Protein AF-A0A7V3QHZ1-F1 (afdb_monomer_lite)

Sequence (214 aa):
MFGRSENNFRIVKVQSWHFFVLLIVEYYVVGFFIHLTQIRVFIYYEYMETEAELIYKIICGDEDAFMEIYNKYSKMLISFVYRHTNSIDETSDIVQEVFVRLLENIRSYNPKGSFKSYIFTIALNVVRDRKRKESYERKMMPKVYESSTKDDGVNSIYEVIDSLDDYDKNILLLRLDGYKIEEIAEILGVSNRTVNRCLKKVINKLKSKGGFYE

Foldseek 3Di:
DPPPVVVVVVVVVVVVVVVVVVVVVVVVVVVVVVVVVVVVVVVVVVPDDDLVRLLVVLLVVNPVSLVVVCVVCVVLQLLLLCVLVVDNVVSVVLSVVLSVVCSVCSNVDDPPDDVNLVSVLSSVVSSVVVVVVVVVVCVVDDDPPPDPPDDPDDDQQVVLLVPDDPLLNQLVSCVVSVDDLVSSCSSSVHDSVVSVVSVVVSVVSCCVRPVPPD

pLDDT: mean 77.83, std 15.03, range [32.72, 96.94]

Structure (mmCIF, N/CA/C/O backbone):
data_AF-A0A7V3QHZ1-F1
#
_entry.id   AF-A0A7V3QHZ1-F1
#
loop_
_atom_site.group_PDB
_atom_site.id
_atom_site.type_symbol
_atom_site.label_atom_id
_atom_site.label_alt_id
_atom_site.label_comp_id
_atom_site.label_asym_id
_atom_site.label_entity_id
_atom_site.label_seq_id
_atom_site.pdbx_PDB_ins_code
_atom_site.Cartn_x
_atom_site.Cartn_y
_atom_site.Cartn_z
_atom_site.occupancy
_atom_site.B_iso_or_equiv
_atom_site.auth_seq_id
_atom_site.auth_comp_id
_atom_site.auth_asym_id
_atom_site.auth_atom_id
_atom_site.pdbx_PDB_model_num
ATOM 1 N N . MET A 1 1 ? 14.580 79.349 41.504 1.00 48.41 1 MET A N 1
ATOM 2 C CA . MET A 1 1 ? 15.217 78.261 40.722 1.00 48.41 1 MET A CA 1
ATOM 3 C C . MET A 1 1 ? 14.838 76.841 41.208 1.00 48.41 1 MET A C 1
ATOM 5 O O . MET A 1 1 ? 15.618 75.927 41.002 1.00 48.41 1 MET A O 1
ATOM 9 N N . PHE A 1 2 ? 13.639 76.590 41.767 1.00 48.53 2 PHE A N 1
ATOM 10 C CA . PHE A 1 2 ? 13.302 75.269 42.358 1.00 48.53 2 PHE A CA 1
ATOM 11 C C . PHE A 1 2 ? 12.196 74.455 41.644 1.00 48.53 2 PHE A C 1
ATOM 13 O O . PHE A 1 2 ? 11.998 73.296 41.975 1.00 48.53 2 PHE A O 1
ATOM 20 N N . GLY A 1 3 ? 11.521 74.985 40.615 1.00 53.62 3 GLY A N 1
ATOM 21 C CA . GLY A 1 3 ? 10.375 74.302 39.976 1.00 53.62 3 GLY A CA 1
ATOM 22 C C . GLY A 1 3 ? 10.695 73.252 38.896 1.00 53.62 3 GLY A C 1
ATOM 23 O O . GLY A 1 3 ? 9.778 72.647 38.348 1.00 53.62 3 GLY A O 1
ATOM 24 N N . ARG A 1 4 ? 11.971 73.040 38.533 1.00 52.12 4 ARG A N 1
ATOM 25 C CA . ARG A 1 4 ? 12.353 72.144 37.417 1.00 52.12 4 ARG A CA 1
ATOM 26 C C . ARG A 1 4 ? 12.698 70.714 37.864 1.00 52.12 4 ARG A C 1
ATOM 28 O O . ARG A 1 4 ? 12.554 69.795 37.066 1.00 52.12 4 ARG A O 1
ATOM 35 N N . SER A 1 5 ? 13.111 70.506 39.121 1.00 56.91 5 SER A N 1
ATOM 36 C CA . SER A 1 5 ? 13.484 69.171 39.625 1.00 56.91 5 SER A CA 1
ATOM 37 C C . SER A 1 5 ? 12.271 68.318 40.013 1.00 56.91 5 SER A C 1
ATOM 39 O O . SER A 1 5 ? 12.248 67.133 39.693 1.00 56.91 5 SER A O 1
ATOM 41 N N . GLU A 1 6 ? 11.229 68.904 40.613 1.00 57.09 6 GLU A N 1
ATOM 42 C CA . GLU A 1 6 ? 10.013 68.165 40.994 1.00 57.09 6 GLU A CA 1
ATOM 43 C C . GLU A 1 6 ? 9.231 67.645 39.781 1.00 57.09 6 G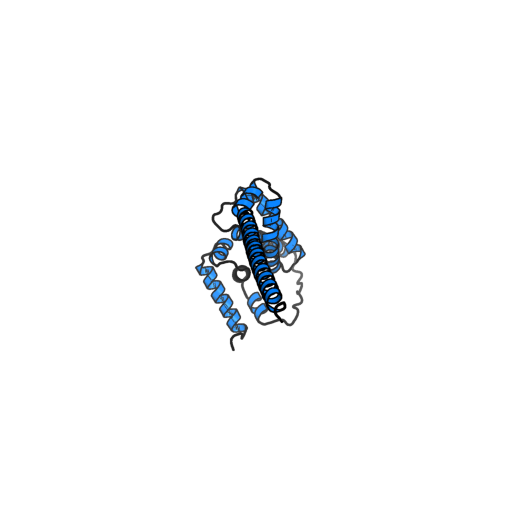LU A C 1
ATOM 45 O O . GLU A 1 6 ? 8.748 66.511 39.792 1.00 57.09 6 GLU A O 1
ATOM 50 N N . ASN A 1 7 ? 9.168 68.429 38.698 1.00 58.53 7 ASN A N 1
ATOM 51 C CA . ASN A 1 7 ? 8.540 67.993 37.450 1.00 58.53 7 ASN A CA 1
ATOM 52 C C . ASN A 1 7 ? 9.321 66.851 36.786 1.00 58.53 7 ASN A C 1
ATOM 54 O O . ASN A 1 7 ? 8.705 65.879 36.357 1.00 58.53 7 ASN A O 1
ATOM 58 N N . ASN A 1 8 ? 10.658 66.895 36.781 1.00 59.97 8 ASN A N 1
ATOM 59 C CA . ASN A 1 8 ? 11.469 65.785 36.269 1.00 59.97 8 ASN A CA 1
ATOM 60 C C . ASN A 1 8 ? 11.278 64.499 37.093 1.00 59.97 8 ASN A C 1
ATOM 62 O O . ASN A 1 8 ? 11.136 63.426 36.514 1.00 59.97 8 ASN A O 1
ATOM 66 N N . PHE A 1 9 ? 11.185 64.587 38.425 1.00 59.69 9 PHE A N 1
ATOM 67 C CA . PHE A 1 9 ? 10.911 63.419 39.276 1.00 59.69 9 PHE A CA 1
ATOM 68 C C . PHE A 1 9 ? 9.521 62.812 39.037 1.00 59.69 9 PHE A C 1
ATOM 70 O O . PHE A 1 9 ? 9.372 61.587 39.043 1.00 59.69 9 PHE A O 1
ATOM 77 N N . ARG A 1 10 ? 8.498 63.645 38.803 1.00 61.41 10 ARG A N 1
ATOM 78 C CA . ARG A 1 10 ? 7.148 63.176 38.452 1.00 61.41 10 ARG A CA 1
ATOM 79 C C . ARG A 1 10 ? 7.111 62.526 37.068 1.00 61.41 10 ARG A C 1
ATOM 81 O O . ARG A 1 10 ? 6.513 61.464 36.935 1.00 61.41 10 ARG A O 1
ATOM 88 N N . ILE A 1 11 ? 7.795 63.096 36.075 1.00 62.62 11 ILE A N 1
ATOM 89 C CA . ILE A 1 11 ? 7.870 62.541 34.713 1.00 62.62 11 ILE A CA 1
ATOM 90 C C . ILE A 1 11 ? 8.588 61.184 34.711 1.00 62.62 11 ILE A C 1
ATOM 92 O O . ILE A 1 11 ? 8.079 60.238 34.116 1.00 62.62 11 ILE A O 1
ATOM 96 N N . VAL A 1 12 ? 9.702 61.044 35.441 1.00 66.44 12 VAL A N 1
ATOM 97 C CA . VAL A 1 12 ? 10.438 59.770 35.546 1.00 66.44 12 VAL A CA 1
ATOM 98 C C . VAL A 1 12 ? 9.611 58.696 36.261 1.00 66.44 12 VAL A C 1
ATOM 100 O O . VAL A 1 12 ? 9.584 57.551 35.813 1.00 66.44 12 VAL A O 1
ATOM 103 N N . LYS A 1 13 ? 8.872 59.041 37.329 1.00 66.25 13 LYS A N 1
ATOM 104 C CA . LYS A 1 13 ? 7.952 58.090 37.979 1.00 66.25 13 LYS A CA 1
ATOM 105 C C . LYS A 1 13 ? 6.810 57.672 37.054 1.00 66.25 13 LYS A C 1
ATOM 107 O O . LYS A 1 13 ? 6.520 56.486 36.983 1.00 66.25 13 LYS A O 1
ATOM 112 N N . VAL A 1 14 ? 6.193 58.600 36.322 1.00 69.56 14 VAL A N 1
ATOM 113 C CA . VAL A 1 14 ? 5.109 58.276 35.378 1.00 69.56 14 VAL A CA 1
ATOM 114 C C . VAL A 1 14 ? 5.619 57.419 34.215 1.00 69.56 14 VAL A C 1
ATOM 116 O O . VAL A 1 14 ? 4.977 56.429 33.880 1.00 69.56 14 VAL A O 1
ATOM 119 N N . GLN A 1 15 ? 6.793 57.721 33.650 1.00 71.38 15 GLN A N 1
ATOM 120 C CA . GLN A 1 15 ? 7.417 56.883 32.619 1.00 71.38 15 GLN A CA 1
ATOM 121 C C . GLN A 1 15 ? 7.786 55.491 33.145 1.00 71.38 15 GLN A C 1
ATOM 123 O O . GLN A 1 15 ? 7.559 54.505 32.451 1.00 71.38 15 GLN A O 1
ATOM 128 N N . SER A 1 16 ? 8.293 55.390 34.376 1.00 74.38 16 SER A N 1
ATOM 129 C CA . SER A 1 16 ? 8.607 54.105 35.010 1.00 74.38 16 SER A CA 1
ATOM 130 C C . SER A 1 16 ? 7.350 53.268 35.269 1.00 74.38 16 SER A C 1
ATOM 132 O O . SER A 1 16 ? 7.342 52.075 34.978 1.00 74.38 16 SER A O 1
ATOM 134 N N . TRP A 1 17 ? 6.265 53.892 35.736 1.00 75.25 17 TRP A N 1
ATOM 135 C CA . TRP A 1 17 ? 4.970 53.230 35.911 1.00 75.25 17 TRP A CA 1
ATOM 136 C C . TRP A 1 17 ? 4.359 52.800 34.579 1.00 75.25 17 TRP A C 1
ATOM 138 O O . TRP A 1 17 ? 3.816 51.706 34.488 1.00 75.25 17 TRP A O 1
ATOM 148 N N . HIS A 1 18 ? 4.491 53.615 33.532 1.00 80.25 18 HIS A N 1
ATOM 149 C CA . HIS A 1 18 ? 4.058 53.245 32.189 1.00 80.25 18 HIS A CA 1
ATOM 150 C C . HIS A 1 18 ? 4.829 52.025 31.672 1.00 80.25 18 HIS A C 1
ATOM 152 O O . HIS A 1 18 ? 4.215 51.078 31.194 1.00 80.25 18 HIS A O 1
ATOM 158 N N . PHE A 1 19 ? 6.152 51.994 31.856 1.00 78.12 19 PHE A N 1
ATOM 159 C CA . PHE A 1 19 ? 6.984 50.841 31.501 1.00 78.12 19 PHE A CA 1
ATOM 160 C C . PHE A 1 19 ? 6.592 49.579 32.279 1.00 78.12 19 PHE A C 1
ATOM 162 O O . PHE A 1 19 ? 6.519 48.494 31.712 1.00 78.12 19 PHE A O 1
ATOM 169 N N . PHE A 1 20 ? 6.288 49.719 33.570 1.00 80.81 20 PHE A N 1
ATOM 170 C CA . PHE A 1 20 ? 5.855 48.607 34.413 1.00 80.81 20 PHE A CA 1
ATOM 171 C C . PHE A 1 20 ? 4.480 48.062 33.999 1.00 80.81 20 PHE A C 1
ATOM 173 O O . PHE A 1 20 ? 4.292 46.851 33.922 1.00 80.81 20 PHE A O 1
ATOM 180 N N . VAL A 1 21 ? 3.531 48.942 33.666 1.00 80.81 21 VAL A N 1
ATOM 181 C CA . VAL A 1 21 ? 2.213 48.547 33.145 1.00 80.81 21 VAL A CA 1
ATOM 182 C C . VAL A 1 21 ? 2.345 47.874 31.778 1.00 80.81 21 VAL A C 1
ATOM 184 O O . VAL A 1 21 ? 1.700 46.854 31.554 1.00 80.81 21 VAL A O 1
ATOM 187 N N . LEU A 1 22 ? 3.207 48.382 30.893 1.00 79.88 22 LEU A N 1
ATOM 188 C CA . LEU A 1 22 ? 3.477 47.754 29.597 1.00 79.88 22 LEU A CA 1
ATOM 189 C C . LEU A 1 22 ? 4.067 46.348 29.754 1.00 79.88 22 LEU A C 1
ATOM 191 O O . LEU A 1 22 ? 3.572 45.426 29.117 1.00 79.88 22 LEU A O 1
ATOM 195 N N . LEU A 1 23 ? 5.034 46.154 30.657 1.00 80.81 23 LEU A N 1
ATOM 196 C CA . LEU A 1 23 ? 5.608 44.831 30.943 1.00 80.81 23 LEU A CA 1
ATOM 197 C C . LEU A 1 23 ? 4.569 43.839 31.478 1.00 80.81 23 LEU A C 1
ATOM 199 O O . LEU A 1 23 ? 4.583 42.663 31.119 1.00 80.81 23 LEU A O 1
ATOM 203 N N . ILE A 1 24 ? 3.648 44.307 32.323 1.00 82.50 24 ILE A N 1
ATOM 204 C CA . ILE A 1 24 ? 2.551 43.481 32.832 1.00 82.50 24 ILE A CA 1
ATOM 205 C C . ILE A 1 24 ? 1.605 43.083 31.694 1.00 82.50 24 ILE A C 1
ATOM 207 O O . ILE A 1 24 ? 1.241 41.913 31.580 1.00 82.50 24 ILE A O 1
ATOM 211 N N . VAL A 1 25 ? 1.223 44.036 30.840 1.00 82.75 25 VAL A N 1
ATOM 212 C CA . VAL A 1 25 ? 0.354 43.770 29.687 1.00 82.75 25 VAL A CA 1
ATOM 213 C C . VAL A 1 25 ? 1.025 42.793 28.722 1.00 82.75 25 VAL A C 1
ATOM 215 O O . VAL A 1 25 ? 0.392 41.816 28.331 1.00 82.75 25 VAL A O 1
ATOM 218 N N . GLU A 1 26 ? 2.304 42.983 28.397 1.00 81.12 26 GLU A N 1
ATOM 219 C CA . GLU A 1 26 ? 3.065 42.055 27.553 1.00 81.12 26 GLU A CA 1
ATOM 220 C C . GLU A 1 26 ? 3.116 40.646 28.151 1.00 81.12 26 GLU A C 1
ATOM 222 O O . GLU A 1 26 ? 2.850 39.676 27.442 1.00 81.12 26 GLU A O 1
ATOM 227 N N . TYR A 1 27 ? 3.371 40.513 29.457 1.00 85.69 27 TYR A N 1
ATOM 228 C CA . TYR A 1 27 ? 3.396 39.214 30.132 1.00 85.69 27 TYR A CA 1
ATOM 229 C C . TYR A 1 27 ? 2.049 38.483 30.046 1.00 85.69 27 TYR A C 1
ATOM 231 O O . TYR A 1 27 ? 2.004 37.306 29.683 1.00 85.69 27 TYR A O 1
ATOM 239 N N . TYR A 1 28 ? 0.939 39.174 30.327 1.00 88.31 28 TYR A N 1
ATOM 240 C CA . TYR A 1 28 ? -0.393 38.571 30.242 1.00 88.31 28 TYR A CA 1
ATOM 241 C C . TYR A 1 28 ? -0.797 38.239 28.801 1.00 88.31 28 TYR A C 1
ATOM 243 O O . TYR A 1 28 ? -1.412 37.199 28.573 1.00 88.31 28 TYR A O 1
ATOM 251 N N . VAL A 1 29 ? -0.417 39.065 27.822 1.00 84.56 29 VAL A N 1
ATOM 252 C CA . VAL A 1 29 ? -0.671 38.800 26.398 1.00 84.56 29 VAL A CA 1
ATOM 253 C C . VAL A 1 29 ? 0.118 37.576 25.932 1.00 84.56 29 VAL A C 1
ATOM 255 O O . VAL A 1 29 ? -0.469 36.660 25.360 1.00 84.56 29 VAL A O 1
ATOM 258 N N . VAL A 1 30 ? 1.419 37.500 26.224 1.00 80.38 30 VAL A N 1
ATOM 259 C CA . VAL A 1 30 ? 2.260 36.347 25.862 1.00 80.38 30 VAL A CA 1
ATOM 260 C C . VAL A 1 30 ? 1.764 35.071 26.547 1.00 80.38 30 VAL A C 1
ATOM 262 O O . VAL A 1 30 ? 1.616 34.044 25.886 1.00 80.38 30 VAL A O 1
ATOM 265 N N . GLY A 1 31 ? 1.426 35.135 27.838 1.00 79.62 31 GLY A N 1
ATOM 266 C CA . GLY A 1 31 ? 0.844 34.011 28.573 1.00 79.62 31 GLY A CA 1
ATOM 267 C C . GLY A 1 31 ? -0.484 33.536 27.977 1.00 79.62 31 GLY A C 1
ATOM 268 O O . GLY A 1 31 ? -0.692 32.334 27.821 1.00 79.62 31 GLY A O 1
ATOM 269 N N . PHE A 1 32 ? -1.350 34.462 27.560 1.00 85.00 32 PHE A N 1
ATOM 270 C CA . PHE A 1 32 ? -2.603 34.145 26.876 1.00 85.00 32 PHE A CA 1
ATOM 271 C C . PHE A 1 32 ? -2.371 33.488 25.509 1.00 85.00 32 PHE A C 1
ATOM 273 O O . PHE A 1 32 ? -3.013 32.487 25.210 1.00 85.00 32 PHE A O 1
ATOM 280 N N . PHE A 1 33 ? -1.419 33.970 24.702 1.00 81.62 33 PHE A N 1
ATOM 281 C CA . PHE A 1 33 ? -1.060 33.330 23.428 1.00 81.62 33 PHE A CA 1
ATOM 282 C C . PHE A 1 33 ? -0.472 31.926 23.622 1.00 81.62 33 PHE A C 1
ATOM 284 O O . PHE A 1 33 ? -0.822 31.005 22.882 1.00 81.62 33 PHE A O 1
ATOM 291 N N . ILE A 1 34 ? 0.375 31.721 24.634 1.00 78.00 34 ILE A N 1
ATOM 292 C CA . ILE A 1 34 ? 0.898 30.390 24.981 1.00 78.00 34 ILE A CA 1
ATOM 293 C C . ILE A 1 34 ? -0.247 29.470 25.415 1.00 78.00 34 ILE A C 1
ATOM 295 O O . ILE A 1 34 ? -0.350 28.346 24.936 1.00 78.00 34 ILE A O 1
ATOM 299 N N . HIS A 1 35 ? -1.163 29.950 26.252 1.00 78.44 35 HIS A N 1
ATOM 300 C CA . HIS A 1 35 ? -2.302 29.157 26.704 1.00 78.44 35 HIS A CA 1
ATOM 301 C C . HIS A 1 35 ? -3.283 28.849 25.560 1.00 78.44 35 HIS A C 1
ATOM 303 O O . HIS A 1 35 ? -3.764 27.727 25.446 1.00 78.44 35 HIS A O 1
ATOM 309 N N . LEU A 1 36 ? -3.557 29.806 24.668 1.00 79.44 36 LEU A N 1
ATOM 310 C CA . LEU A 1 36 ? -4.388 29.592 23.480 1.00 79.44 36 LEU A CA 1
ATOM 311 C C . LEU A 1 36 ? -3.752 28.602 22.505 1.00 79.44 36 LEU A C 1
ATOM 313 O O . LEU A 1 36 ? -4.454 27.769 21.940 1.00 79.44 36 LEU A O 1
ATOM 317 N N . THR A 1 37 ? -2.436 28.672 22.301 1.00 76.75 37 THR A N 1
ATOM 318 C CA . THR A 1 37 ? -1.732 27.703 21.452 1.00 76.75 37 THR A CA 1
ATOM 319 C C . THR A 1 37 ? -1.707 26.323 22.094 1.00 76.75 37 THR A C 1
ATOM 321 O O . THR A 1 37 ? -1.967 25.351 21.395 1.00 76.75 37 THR A O 1
ATOM 324 N N . GLN A 1 38 ? -1.512 26.221 23.410 1.00 70.81 38 GLN A N 1
ATOM 325 C CA . GLN A 1 38 ? -1.606 24.957 24.142 1.00 70.81 38 GLN A CA 1
ATOM 326 C C . GLN A 1 38 ? -3.016 24.369 24.110 1.00 70.81 38 GLN A C 1
ATOM 328 O O . GLN A 1 38 ? -3.142 23.186 23.826 1.00 70.81 38 GLN A O 1
ATOM 333 N N . ILE A 1 39 ? -4.068 25.172 24.308 1.00 75.44 39 ILE A N 1
ATOM 334 C CA . ILE A 1 39 ? -5.461 24.728 24.145 1.00 75.44 39 ILE A CA 1
ATOM 335 C C . ILE A 1 39 ? -5.691 24.255 22.713 1.00 75.44 39 ILE A C 1
ATOM 337 O O . ILE A 1 39 ? -6.243 23.185 22.507 1.00 75.44 39 ILE A O 1
ATOM 341 N N . ARG A 1 40 ? -5.271 25.028 21.707 1.00 77.69 40 ARG A N 1
ATOM 342 C CA . ARG A 1 40 ? -5.489 24.666 20.303 1.00 77.69 40 ARG A CA 1
ATOM 343 C C . ARG A 1 40 ? -4.753 23.380 19.936 1.00 77.69 40 ARG A C 1
ATOM 345 O O . ARG A 1 40 ? -5.306 22.561 19.218 1.00 77.69 40 ARG A O 1
ATOM 352 N N . VAL A 1 41 ? -3.532 23.199 20.435 1.00 73.62 41 VAL A N 1
ATOM 353 C CA . VAL A 1 41 ? -2.746 21.972 20.273 1.00 73.62 41 VAL A CA 1
ATOM 354 C C . VAL A 1 41 ? -3.398 20.810 21.023 1.00 73.62 41 VAL A C 1
ATOM 356 O O . VAL A 1 41 ? -3.514 19.736 20.455 1.00 73.62 41 VAL A O 1
ATOM 359 N N . PHE A 1 42 ? -3.878 21.022 22.248 1.00 75.38 42 PHE A N 1
ATOM 360 C CA . PHE A 1 42 ? -4.571 20.015 23.052 1.00 75.38 42 PHE A CA 1
ATOM 361 C C . PHE A 1 42 ? -5.880 19.559 22.394 1.00 75.38 42 PHE A C 1
ATOM 363 O O . PHE A 1 42 ? -6.060 18.368 22.180 1.00 75.38 42 PHE A O 1
ATOM 370 N N . ILE A 1 43 ? -6.727 20.500 21.965 1.00 72.31 43 ILE A N 1
ATOM 371 C CA . ILE A 1 43 ? -7.953 20.220 21.205 1.00 72.31 43 ILE A CA 1
ATOM 372 C C . ILE A 1 43 ? -7.613 19.496 19.903 1.00 72.31 43 ILE A C 1
ATOM 374 O O . ILE A 1 43 ? -8.289 18.541 19.551 1.00 72.31 43 ILE A O 1
ATOM 378 N N . TYR A 1 44 ? -6.555 19.908 19.200 1.00 66.56 44 TYR A N 1
ATOM 379 C CA . TYR A 1 44 ? -6.123 19.217 17.989 1.00 66.56 44 TYR A CA 1
ATOM 380 C C . TYR A 1 44 ? -5.707 17.773 18.290 1.00 66.56 44 TYR A C 1
ATOM 382 O O . TYR A 1 44 ? -6.155 16.868 17.605 1.00 66.56 44 TYR A O 1
ATOM 390 N N . TYR A 1 45 ? -4.914 17.525 19.335 1.00 64.31 45 TYR A N 1
ATOM 391 C CA . TYR A 1 45 ? -4.521 16.165 19.721 1.00 64.31 45 TYR A CA 1
ATOM 392 C C . TYR A 1 45 ? -5.695 15.305 20.191 1.00 64.31 45 TYR A C 1
ATOM 394 O O . TYR A 1 45 ? -5.694 14.110 19.922 1.00 64.31 45 TYR A O 1
ATOM 402 N N . GLU A 1 46 ? -6.686 15.894 20.855 1.00 67.12 46 GLU A N 1
ATOM 403 C CA . GLU A 1 46 ? -7.888 15.183 21.297 1.00 67.12 46 GLU A CA 1
ATOM 404 C C . GLU A 1 46 ? -8.868 14.892 20.146 1.00 67.12 46 GLU A C 1
ATOM 406 O O . GLU A 1 46 ? -9.678 13.979 20.253 1.00 67.12 46 GLU A O 1
ATOM 411 N N . TYR A 1 47 ? -8.764 15.616 19.026 1.00 62.31 47 TYR A N 1
ATOM 412 C CA . TYR A 1 47 ? -9.631 15.451 17.852 1.00 62.31 47 TYR A CA 1
ATOM 413 C C . TYR A 1 47 ? -8.991 14.661 16.698 1.00 62.31 47 TYR A C 1
ATOM 415 O O . TYR A 1 47 ? -9.645 14.404 15.691 1.00 62.31 47 TYR A O 1
ATOM 423 N N . MET A 1 48 ? -7.710 14.292 16.797 1.00 66.12 48 MET A N 1
ATOM 424 C CA . MET A 1 48 ? -7.055 13.489 15.761 1.00 66.12 48 MET A CA 1
ATOM 425 C C . MET A 1 48 ? -7.476 12.026 15.893 1.00 66.12 48 MET A C 1
ATOM 427 O O . MET A 1 48 ? -6.956 11.300 16.740 1.00 66.12 48 MET A O 1
ATOM 431 N N . GLU A 1 49 ? -8.379 11.591 15.019 1.00 75.06 49 GLU A N 1
ATOM 432 C CA . GLU A 1 49 ? -8.813 10.197 14.963 1.00 75.06 49 GLU A CA 1
ATOM 433 C C . GLU A 1 49 ? -7.663 9.282 14.548 1.00 75.06 49 GLU A C 1
ATOM 435 O O . GLU A 1 49 ? -6.894 9.537 13.611 1.00 75.06 49 GLU A O 1
ATOM 440 N N . THR A 1 50 ? -7.525 8.182 15.274 1.00 85.25 50 THR A N 1
ATOM 441 C CA . THR A 1 50 ? -6.567 7.145 14.926 1.00 85.25 50 THR A CA 1
ATOM 442 C C . THR A 1 50 ? -7.037 6.394 13.682 1.00 85.25 50 THR A C 1
ATOM 444 O O . THR A 1 50 ? -8.226 6.257 13.402 1.00 85.25 50 THR A O 1
ATOM 447 N N . GLU A 1 51 ? -6.093 5.822 12.933 1.00 86.81 51 GLU A N 1
ATOM 448 C CA . GLU A 1 51 ? -6.429 5.014 11.753 1.00 86.81 51 GLU A CA 1
ATOM 449 C C . GLU A 1 51 ? -7.360 3.837 12.090 1.00 86.81 51 GLU A C 1
ATOM 451 O O . GLU A 1 51 ? -8.215 3.477 11.288 1.00 86.81 51 GLU A O 1
ATOM 456 N N . ALA A 1 52 ? -7.233 3.264 13.290 1.00 86.00 52 ALA A N 1
ATOM 457 C CA . ALA A 1 52 ? -8.114 2.198 13.755 1.00 86.00 52 ALA A CA 1
ATOM 458 C C . ALA A 1 52 ? -9.558 2.681 13.988 1.00 86.00 52 ALA A C 1
ATOM 460 O O . ALA A 1 52 ? -10.499 1.963 13.650 1.00 86.00 52 ALA A O 1
ATOM 461 N N . GLU A 1 53 ? -9.739 3.889 14.528 1.00 89.25 53 GLU A N 1
ATOM 462 C CA . GLU A 1 53 ? -11.059 4.500 14.729 1.00 89.25 53 GLU A CA 1
ATOM 463 C C . GLU A 1 53 ? -11.728 4.824 13.396 1.00 89.25 53 GLU A C 1
ATOM 465 O O . GLU A 1 53 ? -12.888 4.461 13.204 1.00 89.25 53 GLU A O 1
ATOM 470 N N . LEU A 1 54 ? -10.982 5.394 12.443 1.00 91.31 54 LEU A N 1
ATOM 471 C CA . LEU A 1 54 ? -11.484 5.644 11.090 1.00 91.31 54 LEU A CA 1
ATOM 472 C C . LEU A 1 54 ? -11.964 4.349 10.426 1.00 91.31 54 LEU A C 1
ATOM 474 O O . LEU A 1 54 ? -13.057 4.299 9.871 1.00 91.31 54 LEU A O 1
ATOM 478 N N . ILE A 1 55 ? -11.196 3.261 10.537 1.00 90.69 55 ILE A N 1
ATOM 479 C CA . ILE A 1 55 ? -11.593 1.951 10.000 1.00 90.69 55 ILE A CA 1
ATOM 480 C C . ILE A 1 55 ? -12.877 1.442 10.664 1.00 90.69 55 ILE A C 1
ATOM 482 O O . ILE A 1 55 ? -13.765 0.936 9.977 1.00 90.69 55 ILE A O 1
ATOM 486 N N . TYR A 1 56 ? -12.999 1.580 11.986 1.00 90.12 56 TYR A N 1
ATOM 487 C CA . TYR A 1 56 ? -14.210 1.182 12.703 1.00 90.12 56 TYR A CA 1
ATOM 488 C C . TYR A 1 56 ? -15.434 1.989 12.251 1.00 90.12 56 TYR A C 1
ATOM 490 O O . TYR A 1 56 ? -16.500 1.423 12.013 1.00 90.12 56 TYR A O 1
ATOM 498 N N . LYS A 1 57 ? -15.281 3.299 12.063 1.00 92.44 57 LYS A N 1
ATOM 499 C CA . LYS A 1 57 ? -16.337 4.167 11.538 1.00 92.44 57 LYS A CA 1
ATOM 500 C C . LYS A 1 57 ? -16.743 3.800 10.112 1.00 92.44 57 LYS A C 1
ATOM 502 O O . LYS A 1 57 ? -17.936 3.697 9.835 1.00 92.44 57 LYS A O 1
ATOM 507 N N . ILE A 1 58 ? -15.782 3.482 9.244 1.00 93.25 58 ILE A N 1
ATOM 508 C CA . ILE A 1 58 ? -16.058 2.980 7.887 1.00 93.25 58 ILE A CA 1
ATOM 509 C C . ILE A 1 58 ? -16.879 1.684 7.943 1.00 93.25 58 ILE A C 1
ATOM 511 O O . ILE A 1 58 ? -17.836 1.524 7.189 1.00 93.25 58 ILE A O 1
ATOM 515 N N . ILE A 1 59 ? -16.559 0.763 8.860 1.00 90.88 59 ILE A N 1
ATOM 516 C CA . ILE A 1 59 ? -17.340 -0.471 9.067 1.00 90.88 59 ILE A CA 1
ATOM 517 C C . ILE A 1 59 ? -18.794 -0.153 9.459 1.00 90.88 59 ILE A C 1
ATOM 519 O O . ILE A 1 59 ? -19.714 -0.853 9.019 1.00 90.88 59 ILE A O 1
ATOM 523 N N . CYS A 1 60 ? -18.997 0.909 10.243 1.00 91.81 60 CYS A N 1
ATOM 524 C CA . CYS A 1 60 ? -20.306 1.430 10.637 1.00 91.81 60 CYS A CA 1
ATOM 525 C C . CYS A 1 60 ? -21.024 2.236 9.535 1.00 91.81 60 CYS A C 1
ATOM 527 O O . CYS A 1 60 ? -22.186 2.587 9.728 1.00 91.81 60 CYS A O 1
ATOM 529 N N . GLY A 1 61 ? -20.385 2.480 8.386 1.00 91.06 61 GLY A N 1
ATOM 530 C CA . GLY A 1 61 ? -20.968 3.204 7.251 1.00 91.06 61 GLY A CA 1
ATOM 531 C C . GLY A 1 61 ? -20.737 4.717 7.260 1.00 91.06 61 GLY A C 1
ATOM 532 O O . GLY A 1 61 ? -21.485 5.436 6.610 1.00 91.06 61 GLY A O 1
ATOM 533 N N . ASP A 1 62 ? -19.739 5.202 7.998 1.00 94.25 62 ASP A N 1
ATOM 534 C CA . ASP A 1 62 ? -19.358 6.616 8.019 1.00 94.25 62 ASP A CA 1
ATOM 535 C C . ASP A 1 62 ? -18.604 7.004 6.730 1.00 94.25 62 ASP A C 1
ATOM 537 O O . ASP A 1 62 ? -17.495 6.524 6.462 1.00 94.25 62 ASP A O 1
ATOM 541 N N . GLU A 1 63 ? -19.231 7.855 5.915 1.00 93.25 63 GLU A N 1
ATOM 542 C CA . GLU A 1 63 ? -18.676 8.331 4.643 1.00 93.25 63 GLU A CA 1
ATOM 543 C C . GLU A 1 63 ? -17.520 9.324 4.836 1.00 93.25 63 GLU A C 1
ATOM 545 O O . GLU A 1 63 ? -16.573 9.316 4.045 1.00 93.25 63 GLU A O 1
ATOM 550 N N . ASP A 1 64 ? -17.541 10.132 5.898 1.00 93.62 64 ASP A N 1
ATOM 551 C CA . ASP A 1 64 ? -16.488 11.111 6.180 1.00 93.62 64 ASP A CA 1
ATOM 552 C C . ASP A 1 64 ? -15.194 10.389 6.572 1.00 93.62 64 ASP A C 1
ATOM 554 O O . ASP A 1 64 ? -14.121 10.671 6.027 1.00 93.62 64 ASP A O 1
ATOM 558 N N . ALA A 1 65 ? -15.304 9.360 7.417 1.00 92.94 65 ALA A N 1
ATOM 559 C CA . ALA A 1 65 ? -14.177 8.502 7.771 1.00 92.94 65 ALA A CA 1
ATOM 560 C C . ALA A 1 65 ? -13.584 7.792 6.539 1.00 92.94 65 ALA A C 1
ATOM 562 O O . ALA A 1 65 ? -12.361 7.652 6.413 1.00 92.94 65 ALA A O 1
ATOM 563 N N . PHE A 1 66 ? -14.433 7.374 5.592 1.00 94.19 66 PHE A N 1
ATOM 564 C CA . PHE A 1 66 ? -13.970 6.827 4.316 1.00 94.19 66 PHE A CA 1
ATOM 565 C C . PHE A 1 66 ? -13.219 7.874 3.491 1.00 94.19 66 PHE A C 1
ATOM 567 O O . PHE A 1 66 ? -12.143 7.573 2.970 1.00 94.19 66 PHE A O 1
ATOM 574 N N . MET A 1 67 ? -13.737 9.099 3.398 1.00 94.75 67 MET A N 1
ATOM 575 C CA . MET A 1 67 ? -13.084 10.185 2.668 1.00 94.75 67 MET A CA 1
ATOM 576 C C . MET A 1 67 ? -11.724 10.552 3.266 1.00 94.75 67 MET A C 1
ATOM 578 O O . MET A 1 67 ? -10.781 10.821 2.517 1.00 94.75 67 MET A O 1
ATOM 582 N N . GLU A 1 68 ? -11.563 10.497 4.587 1.00 93.50 68 GLU A N 1
ATOM 583 C CA . GLU A 1 68 ? -10.260 10.677 5.234 1.00 93.50 68 GLU A CA 1
ATOM 584 C C . GLU A 1 68 ? -9.251 9.600 4.816 1.00 93.50 68 GLU A C 1
ATOM 586 O O . GLU A 1 68 ? -8.127 9.914 4.404 1.00 93.50 68 GLU A O 1
ATOM 591 N N . ILE A 1 69 ? -9.657 8.327 4.836 1.00 93.94 69 ILE A N 1
ATOM 592 C CA . ILE A 1 69 ? -8.829 7.214 4.354 1.00 93.94 69 ILE A CA 1
ATOM 593 C C . ILE A 1 69 ? -8.529 7.360 2.855 1.00 93.94 69 ILE A C 1
ATOM 595 O O . ILE A 1 69 ? -7.381 7.186 2.433 1.00 93.94 69 ILE A O 1
ATOM 599 N N . TYR A 1 70 ? -9.515 7.737 2.045 1.00 94.75 70 TYR A N 1
ATOM 600 C CA . TYR A 1 70 ? -9.336 7.970 0.616 1.00 94.75 70 TYR A CA 1
ATOM 601 C C . TYR A 1 70 ? -8.297 9.064 0.354 1.00 94.75 70 TYR A C 1
ATOM 603 O O . TYR A 1 70 ? -7.339 8.854 -0.394 1.00 94.75 70 TYR A O 1
ATOM 611 N N . ASN A 1 71 ? -8.420 10.215 1.014 1.00 92.50 71 ASN A N 1
ATOM 612 C CA . ASN A 1 71 ? -7.490 11.333 0.867 1.00 92.50 71 ASN A CA 1
ATOM 613 C C . ASN A 1 71 ? -6.070 10.961 1.307 1.00 92.50 71 ASN A C 1
ATOM 615 O O . ASN A 1 71 ? -5.095 11.345 0.657 1.00 92.50 71 ASN A O 1
ATOM 619 N N . LYS A 1 72 ? -5.946 10.159 2.369 1.00 91.06 72 LYS A N 1
ATOM 620 C CA . LYS A 1 72 ? -4.659 9.685 2.881 1.00 91.06 72 LYS A CA 1
ATOM 621 C C . LYS A 1 72 ? -3.942 8.751 1.902 1.00 91.06 72 LYS A C 1
ATOM 623 O O . LYS A 1 72 ? -2.729 8.870 1.728 1.00 91.06 72 LYS A O 1
ATOM 628 N N . TYR A 1 73 ? -4.665 7.828 1.265 1.00 92.56 73 TYR A N 1
ATOM 629 C CA . TYR A 1 73 ? -4.058 6.737 0.493 1.00 92.56 73 TYR A CA 1
ATOM 630 C C . TYR A 1 73 ? -4.103 6.912 -1.030 1.00 92.56 73 TYR A C 1
ATOM 632 O O . TYR A 1 73 ? -3.222 6.390 -1.716 1.00 92.56 73 TYR A O 1
ATOM 640 N N . SER A 1 74 ? -5.059 7.669 -1.575 1.00 93.31 74 SER A N 1
ATOM 641 C CA . SER A 1 74 ? -5.281 7.816 -3.024 1.00 93.31 74 SER A CA 1
ATOM 642 C C . SER A 1 74 ? -4.024 8.242 -3.782 1.00 93.31 74 SER A C 1
ATOM 644 O O . SER A 1 74 ? -3.626 7.575 -4.731 1.00 93.31 74 SER A O 1
ATOM 646 N N . LYS A 1 75 ? -3.323 9.290 -3.333 1.00 89.88 75 LYS A N 1
ATOM 647 C CA . LYS A 1 75 ? -2.101 9.776 -3.999 1.00 89.88 75 LYS A CA 1
ATOM 648 C C . LYS A 1 75 ? -0.992 8.722 -4.039 1.00 89.88 75 LYS A C 1
ATOM 650 O O . LYS A 1 75 ? -0.290 8.597 -5.043 1.00 89.88 75 LYS A O 1
ATOM 655 N N . MET A 1 76 ? -0.834 7.962 -2.955 1.00 87.75 76 MET A N 1
ATOM 656 C CA . MET A 1 76 ? 0.167 6.897 -2.882 1.00 87.75 76 MET A CA 1
ATOM 657 C C . MET A 1 76 ? -0.217 5.722 -3.788 1.00 87.75 76 MET A C 1
ATOM 659 O O . MET A 1 76 ? 0.641 5.192 -4.489 1.00 87.75 76 MET A O 1
ATOM 663 N N . LEU A 1 77 ? -1.502 5.358 -3.818 1.00 91.44 77 LEU A N 1
ATOM 664 C CA . LEU A 1 77 ? -2.035 4.308 -4.685 1.00 91.44 77 LEU A CA 1
ATOM 665 C C . LEU A 1 77 ? -1.922 4.677 -6.165 1.00 91.44 77 LEU A C 1
ATOM 667 O O . LEU A 1 77 ? -1.459 3.854 -6.944 1.00 91.44 77 LEU A O 1
ATOM 671 N N . ILE A 1 78 ? -2.252 5.913 -6.548 1.00 91.25 78 ILE A N 1
ATOM 672 C CA . ILE A 1 78 ? -2.102 6.407 -7.925 1.00 91.25 78 ILE A CA 1
ATOM 673 C C . ILE A 1 78 ? -0.645 6.281 -8.365 1.00 91.25 78 ILE A C 1
ATOM 675 O O . ILE A 1 78 ? -0.361 5.719 -9.417 1.00 91.25 78 ILE A O 1
ATOM 679 N N . SER A 1 79 ? 0.292 6.752 -7.538 1.00 84.06 79 SER A N 1
ATOM 680 C CA . SER A 1 79 ? 1.721 6.663 -7.845 1.00 84.06 79 SER A CA 1
ATOM 681 C C . SER A 1 79 ? 2.187 5.209 -7.990 1.00 84.06 79 SER A C 1
ATOM 683 O O . SER A 1 79 ? 2.902 4.873 -8.936 1.00 84.06 79 SER A O 1
ATOM 685 N N . PHE A 1 80 ? 1.743 4.340 -7.079 1.00 84.50 80 PHE A N 1
ATOM 686 C CA . PHE A 1 80 ? 2.055 2.915 -7.087 1.00 84.50 80 PHE A CA 1
ATOM 687 C C . PHE A 1 80 ? 1.519 2.217 -8.329 1.00 84.50 80 PHE A C 1
ATOM 689 O O . PHE A 1 80 ? 2.288 1.582 -9.047 1.00 84.50 80 PHE A O 1
ATOM 696 N N . VAL A 1 81 ? 0.232 2.366 -8.618 1.00 88.88 81 VAL A N 1
ATOM 697 C CA . VAL A 1 81 ? -0.431 1.716 -9.748 1.00 88.88 81 VAL A CA 1
ATOM 698 C C . VAL A 1 81 ? 0.110 2.239 -11.078 1.00 88.88 81 VAL A C 1
ATOM 700 O O . VAL A 1 81 ? 0.439 1.427 -11.940 1.00 88.88 81 VAL A O 1
ATOM 703 N N . TYR A 1 82 ? 0.318 3.552 -11.215 1.00 85.50 82 TYR A N 1
ATOM 704 C CA . TYR A 1 82 ? 0.861 4.148 -12.438 1.00 85.50 82 TYR A CA 1
ATOM 705 C C . TYR A 1 82 ? 2.222 3.567 -12.822 1.00 85.50 82 TYR A C 1
ATOM 707 O O . TYR A 1 82 ? 2.478 3.303 -13.991 1.00 85.50 82 TYR A O 1
ATOM 715 N N . ARG A 1 83 ? 3.091 3.266 -11.849 1.00 76.94 83 ARG A N 1
ATOM 716 C CA . ARG A 1 83 ? 4.376 2.602 -12.132 1.00 76.94 83 ARG A CA 1
ATOM 717 C C . ARG A 1 83 ? 4.240 1.164 -12.635 1.00 76.94 83 ARG A C 1
ATOM 719 O O . ARG A 1 83 ? 5.200 0.631 -13.184 1.00 76.94 83 ARG A O 1
ATOM 726 N N . HIS A 1 84 ? 3.087 0.527 -12.440 1.00 78.88 84 HIS A N 1
ATOM 727 C CA . HIS A 1 84 ? 2.830 -0.829 -12.919 1.00 78.88 84 HIS A CA 1
ATOM 728 C C . HIS A 1 84 ? 2.118 -0.867 -14.272 1.00 78.88 84 HIS A C 1
ATOM 730 O O . HIS A 1 84 ? 2.337 -1.837 -15.004 1.00 78.88 84 HIS A O 1
ATOM 736 N N . THR A 1 85 ? 1.274 0.125 -14.571 1.00 82.81 85 THR A N 1
ATOM 737 C CA . THR A 1 85 ? 0.465 0.206 -15.801 1.00 82.81 85 THR A CA 1
ATOM 738 C C . THR A 1 85 ? 1.068 1.128 -16.857 1.00 82.81 85 THR A C 1
ATOM 740 O O . THR A 1 85 ? 0.900 0.890 -18.046 1.00 82.81 85 THR A O 1
ATOM 743 N N . ASN A 1 86 ? 1.785 2.176 -16.439 1.00 81.75 86 ASN A N 1
ATOM 744 C CA . ASN A 1 86 ? 2.233 3.287 -17.283 1.00 81.75 86 ASN A CA 1
ATOM 745 C C . ASN A 1 86 ? 1.088 3.945 -18.087 1.00 81.75 86 ASN A C 1
ATOM 747 O O . ASN A 1 86 ? 1.307 4.482 -19.170 1.00 81.75 86 ASN A O 1
ATOM 751 N N . SER A 1 87 ? -0.138 3.884 -17.555 1.00 86.12 87 SER A N 1
ATOM 752 C CA . SER A 1 87 ? -1.362 4.406 -18.169 1.00 86.12 87 SER A CA 1
ATOM 753 C C . SER A 1 87 ? -2.196 5.130 -17.118 1.00 86.12 87 SER A C 1
ATOM 755 O O . SER A 1 87 ? -2.506 4.568 -16.064 1.00 86.12 87 SER A O 1
ATOM 757 N N . ILE A 1 88 ? -2.540 6.393 -17.382 1.00 87.88 88 ILE A N 1
ATOM 758 C CA . ILE A 1 88 ? -3.327 7.230 -16.461 1.00 87.88 88 ILE A CA 1
ATOM 759 C C . ILE A 1 88 ? -4.750 6.680 -16.325 1.00 87.88 88 ILE A C 1
ATOM 761 O O . ILE A 1 88 ? -5.247 6.557 -15.205 1.00 87.88 88 ILE A O 1
ATOM 765 N N . ASP A 1 89 ? -5.364 6.290 -17.442 1.00 88.81 89 ASP A N 1
ATOM 766 C CA . ASP A 1 89 ? -6.738 5.786 -17.469 1.00 88.81 89 ASP A CA 1
ATOM 767 C C . ASP A 1 89 ? -6.852 4.479 -16.679 1.00 88.81 89 ASP A C 1
ATOM 769 O O . ASP A 1 89 ? -7.657 4.371 -15.753 1.00 88.81 89 ASP A O 1
ATOM 773 N N . GLU A 1 90 ? -5.950 3.524 -16.934 1.00 90.44 90 GLU A N 1
ATOM 774 C CA . GLU A 1 90 ? -5.915 2.275 -16.165 1.00 90.44 90 GLU A CA 1
ATOM 775 C C . GLU A 1 90 ? -5.603 2.513 -14.688 1.00 90.44 90 GLU A C 1
ATOM 777 O O . GLU A 1 90 ? -6.096 1.790 -13.822 1.00 90.44 90 GLU A O 1
ATOM 782 N N . THR A 1 91 ? -4.785 3.522 -14.383 1.00 91.81 91 THR A N 1
ATOM 783 C CA . THR A 1 91 ? -4.466 3.870 -12.998 1.00 91.81 91 THR A CA 1
ATOM 784 C C . THR A 1 91 ? -5.708 4.318 -12.246 1.00 91.81 91 THR A C 1
ATOM 786 O O . THR A 1 91 ? -5.946 3.835 -11.140 1.00 91.81 91 THR A O 1
ATOM 789 N N . SER A 1 92 ? -6.497 5.216 -12.839 1.00 93.31 92 SER A N 1
ATOM 790 C CA . SER A 1 92 ? -7.740 5.711 -12.245 1.00 93.31 92 SER A CA 1
ATOM 791 C C . SER A 1 92 ? -8.707 4.561 -11.959 1.00 93.31 92 SER A C 1
ATOM 793 O O . SER A 1 92 ? -9.175 4.418 -10.829 1.00 93.31 92 SER A O 1
ATOM 795 N N . ASP A 1 93 ? -8.917 3.687 -12.944 1.00 95.00 93 ASP A N 1
ATOM 796 C CA . ASP A 1 93 ? -9.797 2.526 -12.819 1.00 95.00 93 ASP A CA 1
ATOM 797 C C . ASP A 1 93 ? -9.354 1.569 -11.709 1.00 95.00 93 ASP A C 1
ATOM 799 O O . ASP A 1 93 ? -10.161 1.109 -10.903 1.00 95.00 93 ASP A O 1
ATOM 803 N N . ILE A 1 94 ? -8.061 1.240 -11.666 1.00 95.25 94 ILE A N 1
ATOM 804 C CA . ILE A 1 94 ? -7.522 0.313 -10.671 1.00 95.25 94 ILE A CA 1
ATOM 805 C C . ILE A 1 94 ? -7.607 0.926 -9.276 1.00 95.25 94 ILE A C 1
ATOM 807 O O . ILE A 1 94 ? -7.968 0.222 -8.339 1.00 95.25 94 ILE A O 1
ATOM 811 N N . VAL A 1 95 ? -7.295 2.215 -9.106 1.00 96.44 95 VAL A N 1
ATOM 812 C CA . VAL A 1 95 ? -7.414 2.872 -7.796 1.00 96.44 95 VAL A CA 1
ATOM 813 C C . VAL A 1 95 ? -8.866 2.860 -7.318 1.00 96.44 95 VAL A C 1
ATOM 815 O O . VAL A 1 95 ? -9.105 2.549 -6.153 1.00 96.44 95 VAL A O 1
ATOM 818 N N . GLN A 1 96 ? -9.833 3.126 -8.198 1.00 96.50 96 GLN A N 1
ATOM 819 C CA . GLN A 1 96 ? -11.253 3.026 -7.851 1.00 96.50 96 GLN A CA 1
ATOM 820 C C . GLN A 1 96 ? -11.629 1.602 -7.423 1.00 96.50 96 GLN A C 1
ATOM 822 O O . GLN A 1 96 ? -12.177 1.417 -6.338 1.00 96.50 96 GLN A O 1
ATOM 827 N N . GLU A 1 97 ? -11.253 0.591 -8.209 1.00 96.75 97 GLU A N 1
ATOM 828 C CA . GLU A 1 97 ? -11.477 -0.826 -7.888 1.00 96.75 97 GLU A CA 1
ATOM 829 C C . GLU A 1 97 ? -10.852 -1.223 -6.538 1.00 96.75 97 GLU A C 1
ATOM 831 O O . GLU A 1 97 ? -11.436 -1.995 -5.780 1.00 96.75 97 GLU A O 1
ATOM 836 N N . VAL A 1 98 ? -9.683 -0.675 -6.189 1.00 96.94 98 VAL A N 1
ATOM 837 C CA . VAL A 1 98 ? -9.046 -0.907 -4.882 1.00 96.94 98 VAL A CA 1
ATOM 838 C C . VAL A 1 98 ? -9.920 -0.414 -3.739 1.00 96.94 98 VAL A C 1
ATOM 840 O O . VAL A 1 98 ? -10.080 -1.135 -2.755 1.00 96.94 98 VAL A O 1
ATOM 843 N N . PHE A 1 99 ? -10.495 0.783 -3.850 1.00 96.94 99 PHE A N 1
ATOM 844 C CA . PHE A 1 99 ? -11.379 1.322 -2.816 1.00 96.94 99 PHE A CA 1
ATOM 845 C C . PHE A 1 99 ? -12.731 0.598 -2.764 1.00 96.94 99 PHE A C 1
ATOM 847 O O . PHE A 1 99 ? -13.256 0.389 -1.672 1.00 96.94 99 PHE A O 1
ATOM 854 N N . VAL A 1 100 ? -13.255 0.135 -3.903 1.00 96.31 100 VAL A N 1
ATOM 855 C CA . VAL A 1 100 ? -14.445 -0.732 -3.939 1.00 96.31 100 VAL A CA 1
ATOM 856 C C . VAL A 1 100 ? -14.169 -2.038 -3.192 1.00 96.31 100 VAL A C 1
ATOM 858 O O . VAL A 1 100 ? -14.859 -2.351 -2.222 1.00 96.31 100 VAL A O 1
ATOM 861 N N . ARG A 1 101 ? -13.095 -2.755 -3.548 1.00 95.25 101 ARG A N 1
ATOM 862 C CA . ARG A 1 101 ? -12.700 -3.996 -2.861 1.00 95.25 101 ARG A CA 1
ATOM 863 C C . ARG A 1 101 ? -12.376 -3.771 -1.390 1.00 95.25 101 ARG A C 1
ATOM 865 O O . ARG A 1 101 ? -12.631 -4.653 -0.570 1.00 95.25 101 ARG A O 1
ATOM 872 N N . LEU A 1 102 ? -11.813 -2.616 -1.041 1.00 94.69 102 LEU A N 1
ATOM 873 C CA . LEU A 1 102 ? -11.599 -2.235 0.349 1.00 94.69 102 LEU A CA 1
ATOM 874 C C . LEU A 1 102 ? -12.930 -2.227 1.101 1.00 94.69 102 LEU A C 1
ATOM 876 O O . LEU A 1 102 ? -13.033 -2.926 2.103 1.00 94.69 102 LEU A O 1
ATOM 880 N N . LEU A 1 103 ? -13.936 -1.495 0.613 1.00 94.06 103 LEU A N 1
ATOM 881 C CA . LEU A 1 103 ? -15.256 -1.397 1.247 1.00 94.06 103 LEU A CA 1
ATOM 882 C C . LEU A 1 103 ? -15.971 -2.751 1.331 1.00 94.06 103 LEU A C 1
ATOM 884 O O . LEU A 1 103 ? -16.555 -3.069 2.366 1.00 94.06 103 LEU A O 1
ATOM 888 N N . GLU A 1 104 ? -15.873 -3.585 0.295 1.00 92.62 104 GLU A N 1
ATOM 889 C CA . GLU A 1 104 ? -16.447 -4.938 0.297 1.00 92.62 104 GLU A CA 1
ATOM 890 C C . GLU A 1 104 ? -15.840 -5.832 1.388 1.00 92.62 104 GLU A C 1
ATOM 892 O O . GLU A 1 104 ? -16.540 -6.630 2.013 1.00 92.62 104 GLU A O 1
ATOM 897 N N . ASN A 1 105 ? -14.536 -5.690 1.643 1.00 90.94 105 ASN A N 1
ATOM 898 C CA . ASN A 1 105 ? -13.792 -6.570 2.541 1.00 90.94 105 ASN A CA 1
ATOM 899 C C . ASN A 1 105 ? -13.508 -5.949 3.919 1.00 90.94 105 ASN A C 1
ATOM 901 O O . ASN A 1 105 ? -13.029 -6.656 4.809 1.00 90.94 105 ASN A O 1
ATOM 905 N N . ILE A 1 106 ? -13.820 -4.666 4.143 1.00 89.88 106 ILE A N 1
ATOM 906 C CA . ILE A 1 106 ? -13.441 -3.921 5.358 1.00 89.88 106 ILE A CA 1
ATOM 907 C C . ILE A 1 106 ? -14.002 -4.551 6.635 1.00 89.88 106 ILE A C 1
ATOM 909 O O . ILE A 1 106 ? -13.336 -4.564 7.662 1.00 89.88 106 ILE A O 1
ATOM 913 N N . ARG A 1 107 ? -15.188 -5.168 6.569 1.00 86.19 107 ARG A N 1
ATOM 914 C CA . ARG A 1 107 ? -15.804 -5.867 7.712 1.00 86.19 107 ARG A CA 1
ATOM 915 C C . ARG A 1 107 ? -15.026 -7.103 8.157 1.00 86.19 107 ARG A C 1
ATOM 917 O O . ARG A 1 107 ? -15.133 -7.516 9.305 1.00 86.19 107 ARG A O 1
ATOM 924 N N . SER A 1 108 ? -14.271 -7.703 7.240 1.00 82.06 108 SER A N 1
ATOM 925 C CA . SER A 1 108 ? -13.420 -8.868 7.497 1.00 82.06 108 SER A CA 1
ATOM 926 C C . SER A 1 108 ? -11.967 -8.490 7.796 1.00 82.06 108 SER A C 1
ATOM 928 O O . SER A 1 108 ? -11.142 -9.369 8.059 1.00 82.06 108 SER A O 1
ATOM 930 N N . TYR A 1 109 ? -11.646 -7.191 7.762 1.00 79.69 109 TYR A N 1
ATOM 931 C CA . TYR A 1 109 ? -10.312 -6.696 8.051 1.00 79.69 109 TYR A CA 1
ATOM 932 C C . TYR A 1 109 ? 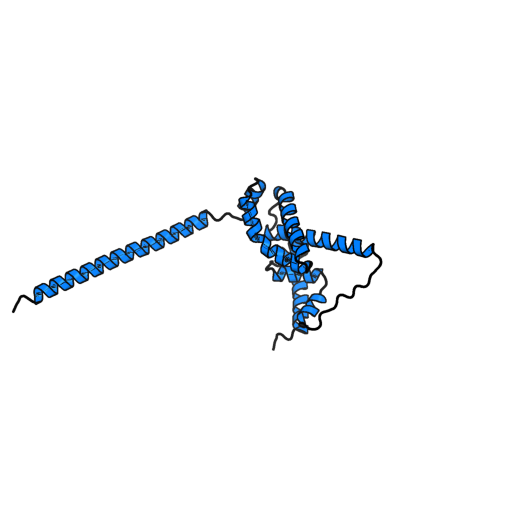-9.914 -7.062 9.483 1.00 79.69 109 TYR A C 1
ATOM 934 O O . TYR A 1 109 ? -10.570 -6.698 10.457 1.00 79.69 109 TYR A O 1
ATOM 942 N N . ASN A 1 110 ? -8.811 -7.796 9.600 1.00 73.75 110 ASN A N 1
ATOM 943 C CA . ASN A 1 110 ? -8.210 -8.164 10.871 1.00 73.75 110 ASN A CA 1
ATOM 944 C C . ASN A 1 110 ? -6.849 -7.456 10.969 1.00 73.75 110 ASN A C 1
ATOM 946 O O . ASN A 1 110 ? -6.036 -7.639 10.059 1.00 73.75 110 ASN A O 1
ATOM 950 N N . PRO A 1 111 ? -6.566 -6.691 12.039 1.00 67.81 111 PRO A N 1
ATOM 951 C CA . PRO A 1 111 ? -5.339 -5.906 12.196 1.00 67.81 111 PRO A CA 1
ATOM 952 C C . PRO A 1 111 ? -4.097 -6.768 12.505 1.00 67.81 111 PRO A C 1
ATOM 954 O O . PRO A 1 111 ? -3.331 -6.484 13.422 1.00 67.81 111 PRO A O 1
ATOM 957 N N . LYS A 1 112 ? -3.867 -7.843 11.741 1.00 68.75 112 LYS A N 1
ATOM 958 C CA . LYS A 1 112 ? -2.640 -8.654 11.823 1.00 68.75 112 LYS A CA 1
ATOM 959 C C . LYS A 1 112 ? -1.406 -7.927 11.264 1.00 68.75 112 LYS A C 1
ATOM 961 O O . LYS A 1 112 ? -0.294 -8.374 11.530 1.00 68.75 112 LYS A O 1
ATOM 966 N N . GLY A 1 113 ? -1.609 -6.814 10.556 1.00 72.69 113 GLY A N 1
ATOM 967 C CA . GLY A 1 113 ? -0.583 -5.946 9.975 1.00 72.69 113 GLY A CA 1
ATOM 968 C C . GLY A 1 113 ? -1.059 -4.492 9.894 1.00 72.69 113 GLY A C 1
ATOM 969 O O . GLY A 1 113 ? -2.124 -4.150 10.417 1.00 72.69 113 GLY A O 1
ATOM 970 N N . SER A 1 114 ? -0.273 -3.617 9.258 1.00 83.25 114 SER A N 1
ATOM 971 C CA . SER A 1 114 ? -0.677 -2.217 9.063 1.00 83.25 114 SER A CA 1
ATOM 972 C C . SER A 1 114 ? -1.794 -2.116 8.017 1.00 83.25 114 SER A C 1
ATOM 974 O O . SER A 1 114 ? -1.806 -2.848 7.024 1.00 83.25 114 SER A O 1
ATOM 976 N N . PHE A 1 115 ? -2.722 -1.172 8.192 1.00 87.50 115 PHE A N 1
ATOM 977 C CA . PHE A 1 115 ? -3.771 -0.937 7.194 1.00 87.50 115 PHE A CA 1
ATOM 978 C C . PHE A 1 115 ? -3.175 -0.518 5.843 1.00 87.50 115 PHE A C 1
ATOM 980 O O . PHE A 1 115 ? -3.654 -0.918 4.781 1.00 87.50 115 PHE A O 1
ATOM 987 N N . LYS A 1 116 ? -2.055 0.212 5.890 1.00 86.25 116 LYS A N 1
ATOM 988 C CA . LYS A 1 116 ? -1.231 0.524 4.722 1.00 86.25 116 LYS A CA 1
ATOM 989 C C . LYS A 1 116 ? -0.793 -0.743 3.971 1.00 86.25 116 LYS A C 1
ATOM 991 O O . LYS A 1 116 ? -0.969 -0.800 2.757 1.00 86.25 116 LYS A O 1
ATOM 996 N N . SER A 1 117 ? -0.266 -1.764 4.654 1.00 83.75 117 SER A N 1
ATOM 997 C CA . SER A 1 117 ? 0.063 -3.051 4.016 1.00 83.75 117 SER A CA 1
ATOM 998 C C . SER A 1 117 ? -1.172 -3.694 3.386 1.00 83.75 117 SER A C 1
ATOM 1000 O O . SER A 1 117 ? -1.116 -4.184 2.257 1.00 83.75 117 SER A O 1
ATOM 1002 N N . TYR A 1 118 ? -2.304 -3.659 4.087 1.00 88.12 118 TYR A N 1
ATOM 1003 C CA . TYR A 1 118 ? -3.550 -4.262 3.624 1.00 88.12 118 TYR A CA 1
ATOM 1004 C C . TYR A 1 118 ? -4.071 -3.631 2.324 1.00 88.12 118 TYR A C 1
ATOM 1006 O O . TYR A 1 118 ? -4.236 -4.336 1.326 1.00 88.12 118 TYR A O 1
ATOM 1014 N N . ILE A 1 119 ? -4.251 -2.306 2.280 1.00 91.25 119 ILE A N 1
ATOM 1015 C CA . ILE A 1 119 ? -4.794 -1.621 1.095 1.00 91.25 119 ILE A CA 1
ATOM 1016 C C . ILE A 1 119 ? -3.866 -1.740 -0.126 1.00 91.25 119 ILE A C 1
ATOM 1018 O O . ILE A 1 119 ? -4.331 -1.876 -1.258 1.00 91.25 119 ILE A O 1
ATOM 1022 N N . PHE A 1 120 ? -2.547 -1.795 0.080 1.00 87.44 120 PHE A N 1
ATOM 1023 C CA . PHE A 1 120 ? -1.593 -2.019 -1.012 1.00 87.44 120 PHE A CA 1
ATOM 1024 C C . PHE A 1 120 ? -1.522 -3.471 -1.476 1.00 87.44 120 PHE A C 1
ATOM 1026 O O . PHE A 1 120 ? -1.244 -3.723 -2.648 1.00 87.44 120 PHE A O 1
ATOM 1033 N N . THR A 1 121 ? -1.828 -4.426 -0.600 1.00 86.25 121 THR A N 1
ATOM 1034 C CA . THR A 1 121 ? -2.018 -5.824 -1.005 1.00 86.25 121 THR A CA 1
ATOM 1035 C C . THR A 1 121 ? -3.215 -5.940 -1.947 1.00 86.25 121 THR A C 1
ATOM 1037 O O . THR A 1 121 ? -3.111 -6.591 -2.988 1.00 86.25 121 THR A O 1
ATOM 1040 N N . ILE A 1 122 ? -4.323 -5.249 -1.647 1.00 91.94 122 ILE A N 1
ATOM 1041 C CA . ILE A 1 122 ? -5.477 -5.157 -2.555 1.00 91.94 122 ILE A CA 1
ATOM 1042 C C . ILE A 1 122 ? -5.034 -4.562 -3.899 1.00 91.94 122 ILE A C 1
ATOM 1044 O O . ILE A 1 122 ? -5.270 -5.177 -4.937 1.00 91.94 122 ILE A O 1
ATOM 1048 N N . ALA A 1 123 ? -4.318 -3.433 -3.889 1.00 90.44 123 ALA A N 1
ATOM 1049 C CA . ALA A 1 123 ? -3.826 -2.785 -5.107 1.00 90.44 123 ALA A CA 1
ATOM 1050 C C . ALA A 1 123 ? -2.950 -3.690 -5.973 1.00 90.44 123 ALA A C 1
ATOM 1052 O O . ALA A 1 123 ? -3.175 -3.810 -7.178 1.00 90.44 123 ALA A O 1
ATOM 1053 N N . LEU A 1 124 ? -1.987 -4.381 -5.366 1.00 85.62 124 LEU A N 1
ATOM 1054 C CA . LEU A 1 124 ? -1.123 -5.311 -6.083 1.00 85.62 124 LEU A CA 1
ATOM 1055 C C . LEU A 1 124 ? -1.916 -6.475 -6.694 1.00 85.62 124 LEU A C 1
ATOM 1057 O O . LEU A 1 124 ? -1.616 -6.899 -7.811 1.00 85.62 124 LEU A O 1
ATOM 1061 N N . ASN A 1 125 ? -2.931 -6.978 -5.991 1.00 88.12 125 ASN A N 1
ATOM 1062 C CA . ASN A 1 125 ? -3.795 -8.036 -6.507 1.00 88.12 125 ASN A CA 1
ATOM 1063 C C . ASN A 1 125 ? -4.620 -7.556 -7.708 1.00 88.12 125 ASN A C 1
ATOM 1065 O O . ASN A 1 125 ? -4.621 -8.235 -8.731 1.00 88.12 125 ASN A O 1
ATOM 1069 N N . VAL A 1 126 ? -5.220 -6.362 -7.646 1.00 92.44 126 VAL A N 1
ATOM 1070 C CA . VAL A 1 126 ? -5.970 -5.788 -8.780 1.00 92.44 126 VAL A CA 1
ATOM 1071 C C . VAL A 1 126 ? -5.066 -5.602 -10.006 1.00 92.44 126 VAL A C 1
ATOM 1073 O O . VAL A 1 126 ? -5.436 -5.988 -11.117 1.00 92.44 126 VAL A O 1
ATOM 1076 N N . VAL A 1 127 ? -3.849 -5.079 -9.817 1.00 87.75 127 VAL A N 1
ATOM 1077 C CA . VAL A 1 127 ? -2.854 -4.937 -10.896 1.00 87.75 127 VAL A CA 1
ATOM 1078 C C . VAL A 1 127 ? -2.498 -6.297 -11.508 1.00 87.75 127 VAL A C 1
ATOM 1080 O O . VAL A 1 127 ? -2.425 -6.434 -12.731 1.00 87.75 127 VAL A O 1
ATOM 1083 N N . ARG A 1 128 ? -2.275 -7.326 -10.680 1.00 82.56 128 ARG A N 1
ATOM 1084 C CA . ARG A 1 128 ? -1.959 -8.686 -11.149 1.00 82.56 128 ARG A CA 1
ATOM 1085 C C . ARG A 1 128 ? -3.119 -9.313 -11.918 1.00 82.56 128 ARG A C 1
ATOM 1087 O O . ARG A 1 128 ? -2.874 -9.938 -12.951 1.00 82.56 128 ARG A O 1
ATOM 1094 N N . ASP A 1 129 ? -4.349 -9.127 -11.448 1.00 86.00 129 ASP A N 1
ATOM 1095 C CA . ASP A 1 129 ? -5.562 -9.621 -12.105 1.00 86.00 129 ASP A CA 1
ATOM 1096 C C . ASP A 1 129 ? -5.704 -9.017 -13.514 1.00 86.00 129 ASP A C 1
ATOM 1098 O O . ASP A 1 129 ? -5.896 -9.757 -14.485 1.00 86.00 129 ASP A O 1
ATOM 1102 N N . ARG A 1 130 ? -5.511 -7.695 -13.650 1.00 85.31 130 ARG A N 1
ATOM 1103 C CA . ARG A 1 130 ? -5.520 -6.973 -14.940 1.00 85.31 130 ARG A CA 1
ATOM 1104 C C . ARG A 1 130 ? -4.450 -7.504 -15.898 1.00 85.31 130 ARG A C 1
ATOM 1106 O O . ARG A 1 130 ? -4.781 -7.974 -16.987 1.00 85.31 130 ARG A O 1
ATOM 1113 N N . LYS A 1 131 ? -3.189 -7.579 -15.452 1.00 79.62 131 LYS A N 1
ATOM 1114 C CA . LYS A 1 131 ? -2.077 -8.102 -16.272 1.00 79.62 131 LYS A CA 1
ATOM 1115 C C . LYS A 1 131 ? -2.292 -9.550 -16.715 1.00 79.62 131 LYS A C 1
ATOM 1117 O O . LYS A 1 131 ? -1.937 -9.927 -17.835 1.00 79.62 131 LYS A O 1
ATOM 1122 N N . ARG A 1 132 ? -2.876 -10.389 -15.851 1.00 78.44 132 ARG A N 1
ATOM 1123 C CA . ARG A 1 132 ? -3.204 -11.781 -16.190 1.00 78.44 132 ARG A CA 1
ATOM 1124 C C . ARG A 1 132 ? -4.275 -11.849 -17.280 1.00 78.44 132 ARG A C 1
ATOM 1126 O O . ARG A 1 132 ? -4.136 -12.672 -18.187 1.00 78.44 132 ARG A O 1
ATOM 1133 N N . LYS A 1 133 ? -5.297 -10.991 -17.211 1.00 81.06 133 LYS A N 1
ATOM 1134 C CA . LYS A 1 133 ? -6.360 -10.890 -18.220 1.00 81.06 133 LYS A CA 1
ATOM 1135 C C . LYS A 1 133 ? -5.803 -10.452 -19.578 1.00 81.06 133 LYS A C 1
ATOM 1137 O O . LYS A 1 133 ? -5.982 -11.175 -20.552 1.00 81.06 133 LYS A O 1
ATOM 1142 N N . GLU A 1 134 ? -5.006 -9.386 -19.623 1.00 78.56 134 GLU A N 1
ATOM 1143 C CA . GLU A 1 134 ? -4.346 -8.926 -20.857 1.00 78.56 134 GLU A CA 1
ATOM 1144 C C . GLU A 1 134 ? -3.414 -9.980 -21.472 1.00 78.56 134 GLU A C 1
ATOM 1146 O O . GLU A 1 134 ? -3.279 -10.087 -22.691 1.00 78.56 134 GLU A O 1
ATOM 1151 N N . SER A 1 135 ? -2.703 -10.750 -20.639 1.00 72.62 135 SER A N 1
ATOM 1152 C CA . SER A 1 135 ? -1.842 -11.838 -21.117 1.00 72.62 135 SER A CA 1
ATOM 1153 C C . SER A 1 135 ? -2.659 -12.967 -21.748 1.00 72.62 135 SER A C 1
ATOM 1155 O O . SER A 1 135 ? -2.238 -13.546 -22.750 1.00 72.62 135 SER A O 1
ATOM 1157 N N . TYR A 1 136 ? -3.823 -13.282 -21.176 1.00 72.31 136 TYR A N 1
ATOM 1158 C CA . TYR A 1 136 ? -4.735 -14.285 -21.717 1.00 72.31 136 TYR A CA 1
ATOM 1159 C C . TYR A 1 136 ? -5.358 -13.823 -23.040 1.00 72.31 136 TYR A C 1
ATOM 1161 O O . TYR A 1 136 ? -5.343 -14.573 -24.014 1.00 72.31 136 TYR A O 1
ATOM 1169 N N . GLU A 1 137 ? -5.809 -12.570 -23.110 1.00 74.88 137 GLU A N 1
ATOM 1170 C CA . GLU A 1 137 ? -6.379 -11.965 -24.320 1.00 74.88 137 GLU A CA 1
ATOM 1171 C C . GLU A 1 137 ? -5.344 -11.877 -25.453 1.00 74.88 137 GLU A C 1
ATOM 1173 O O . GLU A 1 137 ? -5.616 -12.311 -26.572 1.00 74.88 137 GLU A O 1
ATOM 1178 N N . ARG A 1 138 ? -4.100 -11.470 -25.157 1.00 67.75 138 ARG A N 1
ATOM 1179 C CA . ARG A 1 138 ? -2.998 -11.488 -26.139 1.00 67.75 138 ARG A CA 1
ATOM 1180 C C . ARG A 1 138 ? -2.642 -12.879 -26.654 1.00 67.75 138 ARG A C 1
ATOM 1182 O O . ARG A 1 138 ? -2.171 -12.997 -27.779 1.00 67.75 138 ARG A O 1
ATOM 1189 N N . LYS A 1 139 ? -2.824 -13.935 -25.854 1.00 67.06 139 LYS A N 1
ATOM 1190 C CA . LYS A 1 139 ? -2.597 -15.322 -26.303 1.00 67.06 139 LYS A CA 1
ATOM 1191 C C . LYS A 1 139 ? -3.702 -15.831 -27.233 1.00 67.06 139 LYS A C 1
ATOM 1193 O O . LYS A 1 139 ? -3.461 -16.793 -27.956 1.00 67.06 139 LYS A O 1
ATOM 1198 N N . MET A 1 140 ? -4.882 -15.213 -27.197 1.00 67.88 140 MET A N 1
ATOM 1199 C CA . MET A 1 140 ? -6.059 -15.587 -27.988 1.00 67.88 140 MET A CA 1
ATOM 1200 C C . MET A 1 140 ? -6.156 -14.824 -29.322 1.00 67.88 140 MET A C 1
ATOM 1202 O O . MET A 1 140 ? -6.901 -15.244 -30.203 1.00 67.88 140 MET A O 1
ATOM 1206 N N . MET A 1 141 ? -5.392 -13.741 -29.505 1.00 50.44 141 MET A N 1
ATOM 1207 C CA . MET A 1 141 ? -5.314 -12.988 -30.764 1.00 50.44 141 MET A CA 1
ATOM 1208 C C . MET A 1 141 ? -4.086 -13.402 -31.600 1.00 50.44 141 MET A C 1
ATOM 1210 O O . MET A 1 141 ? -3.033 -13.713 -31.034 1.00 50.44 141 MET A O 1
ATOM 1214 N N . PRO A 1 142 ? -4.167 -13.405 -32.947 1.00 46.75 142 PRO A N 1
ATOM 1215 C CA . PRO A 1 142 ? -2.993 -13.623 -33.787 1.00 46.75 142 PRO A CA 1
ATOM 1216 C C . PRO A 1 142 ? -1.984 -12.495 -33.538 1.00 46.75 142 PRO A C 1
ATOM 1218 O O . PRO A 1 142 ? -2.366 -11.330 -33.441 1.00 46.75 142 PRO A O 1
ATOM 1221 N N . LYS A 1 143 ? -0.695 -12.839 -33.407 1.00 41.97 143 LYS A N 1
ATOM 1222 C CA . LYS A 1 143 ? 0.381 -11.869 -33.148 1.00 41.97 143 LYS A CA 1
ATOM 1223 C C . LYS A 1 143 ? 0.433 -10.816 -34.259 1.00 41.97 143 LYS A C 1
ATOM 1225 O O . LYS A 1 143 ? 1.058 -11.045 -35.292 1.00 41.97 143 LYS A O 1
ATOM 1230 N N . VAL A 1 144 ? -0.150 -9.649 -34.016 1.00 42.84 144 VAL A N 1
ATOM 1231 C CA . VAL A 1 144 ? 0.251 -8.419 -34.695 1.00 42.84 144 VAL A CA 1
ATOM 1232 C C . VAL A 1 144 ? 1.471 -7.912 -33.940 1.00 42.84 144 VAL A C 1
ATOM 1234 O O . VAL A 1 144 ? 1.417 -7.652 -32.739 1.00 42.84 144 VAL A O 1
ATOM 1237 N N . TYR A 1 145 ? 2.610 -7.889 -34.624 1.00 37.88 145 TYR A N 1
ATOM 1238 C CA . TYR A 1 145 ? 3.855 -7.379 -34.070 1.00 37.88 145 TYR A CA 1
ATOM 1239 C C . TYR A 1 145 ? 3.781 -5.851 -34.094 1.00 37.88 145 TYR A C 1
ATOM 1241 O O . TYR A 1 145 ? 4.241 -5.216 -35.037 1.00 37.88 145 TYR A O 1
ATOM 1249 N N . GLU A 1 146 ? 3.160 -5.251 -33.084 1.00 36.81 146 GLU A N 1
ATOM 1250 C CA . GLU A 1 146 ? 3.353 -3.826 -32.840 1.00 36.81 146 GLU A CA 1
ATOM 1251 C C . GLU A 1 146 ? 4.711 -3.647 -32.171 1.00 36.81 146 GLU A C 1
ATOM 1253 O O . GLU A 1 146 ? 4.925 -3.969 -31.000 1.00 36.81 146 GLU A O 1
ATOM 1258 N N . SER A 1 147 ? 5.670 -3.176 -32.964 1.00 38.81 147 SER A N 1
ATOM 1259 C CA . SER A 1 147 ? 6.882 -2.567 -32.448 1.00 38.81 147 SER A CA 1
ATOM 1260 C C . SER A 1 147 ? 6.476 -1.301 -31.700 1.00 38.81 147 SER A C 1
ATOM 1262 O O . SER A 1 147 ? 6.190 -0.279 -32.324 1.00 38.81 147 SER A O 1
ATOM 1264 N N . SER A 1 148 ? 6.457 -1.356 -30.371 1.00 38.28 148 SER A N 1
ATOM 1265 C CA . SER A 1 148 ? 6.524 -0.138 -29.577 1.00 38.28 148 SER A CA 1
ATOM 1266 C C . SER A 1 148 ? 7.825 0.571 -29.948 1.00 38.28 148 SER A C 1
ATOM 1268 O O . SER A 1 148 ? 8.923 0.032 -29.778 1.00 38.28 148 SER A O 1
ATOM 1270 N N . THR A 1 149 ? 7.695 1.751 -30.549 1.00 35.25 149 THR A N 1
ATOM 1271 C CA . THR A 1 149 ? 8.811 2.645 -30.838 1.00 35.25 149 THR A CA 1
ATOM 1272 C C . THR A 1 149 ? 9.481 2.971 -29.513 1.00 35.25 149 THR A C 1
ATOM 1274 O O . THR A 1 149 ? 8.919 3.682 -28.680 1.00 35.25 149 THR A O 1
ATOM 1277 N N . LYS A 1 150 ? 10.652 2.372 -29.291 1.00 38.50 150 LYS A N 1
ATOM 1278 C CA . LYS A 1 150 ? 11.554 2.771 -28.220 1.00 38.50 150 LYS A CA 1
ATOM 1279 C C . LYS A 1 150 ? 11.996 4.187 -28.545 1.00 38.50 150 LYS A C 1
ATOM 1281 O O . LYS A 1 150 ? 12.583 4.413 -29.596 1.00 38.50 150 LYS A O 1
ATOM 1286 N N . ASP A 1 151 ? 11.624 5.113 -27.675 1.00 37.97 151 ASP A N 1
ATOM 1287 C CA . ASP A 1 151 ? 12.145 6.466 -27.712 1.00 37.97 151 ASP A CA 1
ATOM 1288 C C . ASP A 1 151 ? 13.621 6.393 -27.310 1.00 37.97 151 ASP A C 1
ATOM 1290 O O . ASP A 1 151 ? 13.978 5.900 -26.232 1.00 37.97 151 ASP A O 1
ATOM 1294 N N . ASP A 1 152 ? 14.478 6.764 -28.253 1.00 47.06 152 ASP A N 1
ATOM 1295 C CA . ASP A 1 152 ? 15.919 6.672 -28.136 1.00 47.06 152 ASP A CA 1
ATOM 1296 C C . ASP A 1 152 ? 16.426 7.811 -27.246 1.00 47.06 152 ASP A C 1
ATOM 1298 O O . ASP A 1 152 ? 16.473 8.973 -27.644 1.00 47.06 152 ASP A O 1
ATOM 1302 N N . GLY A 1 153 ? 16.875 7.444 -26.043 1.00 56.97 153 GLY A N 1
ATOM 1303 C CA . GLY A 1 153 ? 17.843 8.232 -25.282 1.00 56.97 153 GLY A CA 1
ATOM 1304 C C . GLY A 1 153 ? 17.394 8.708 -23.906 1.00 56.97 153 GLY A C 1
ATOM 1305 O O . GLY A 1 153 ? 17.240 9.905 -23.706 1.00 56.97 153 GLY A O 1
ATOM 1306 N N . VAL A 1 154 ? 17.312 7.817 -22.906 1.00 43.41 154 VAL A N 1
ATOM 1307 C CA . VAL A 1 154 ? 17.303 8.232 -21.487 1.00 43.41 154 VAL A CA 1
ATOM 1308 C C . VAL A 1 154 ? 17.982 7.193 -20.572 1.00 43.41 154 VAL A C 1
ATOM 1310 O O . VAL A 1 154 ? 17.470 6.101 -20.369 1.00 43.41 154 VAL A O 1
ATOM 1313 N N . ASN A 1 155 ? 19.110 7.608 -19.977 1.00 56.41 155 ASN A N 1
ATOM 1314 C CA . ASN A 1 155 ? 19.773 7.158 -18.734 1.00 56.41 155 ASN A CA 1
ATOM 1315 C C . ASN A 1 155 ? 19.946 5.644 -18.444 1.00 56.41 155 ASN A C 1
ATOM 1317 O O . ASN A 1 155 ? 18.979 4.909 -18.255 1.00 56.41 155 ASN A O 1
ATOM 1321 N N . SER A 1 156 ? 21.199 5.219 -18.196 1.00 61.09 156 SER A N 1
ATOM 1322 C CA . SER A 1 156 ? 21.609 3.822 -17.906 1.00 61.09 156 SER A CA 1
ATOM 1323 C C . SER A 1 156 ? 20.859 3.140 -16.749 1.00 61.09 156 SER A C 1
ATOM 1325 O O . SER A 1 156 ? 20.878 1.915 -16.618 1.00 61.09 156 SER A O 1
ATOM 1327 N N . ILE A 1 157 ? 20.169 3.921 -15.914 1.00 61.34 157 ILE A N 1
ATOM 1328 C CA . ILE A 1 157 ? 19.384 3.452 -14.774 1.00 61.34 157 ILE A CA 1
ATOM 1329 C C . ILE A 1 157 ? 18.052 2.815 -15.190 1.00 61.34 157 ILE A C 1
ATOM 1331 O O . ILE A 1 157 ? 17.651 1.818 -14.587 1.00 61.34 157 ILE A O 1
ATOM 1335 N N . TYR A 1 158 ? 17.394 3.324 -16.239 1.00 63.00 158 TYR A N 1
ATOM 1336 C CA . TYR A 1 158 ? 16.120 2.775 -16.714 1.00 63.00 158 TYR A CA 1
ATOM 1337 C C . TYR A 1 158 ? 16.321 1.411 -17.376 1.00 63.00 158 TYR A C 1
ATOM 1339 O O . TYR A 1 158 ? 15.529 0.505 -17.148 1.00 63.00 158 TYR A O 1
ATOM 1347 N N . GLU A 1 159 ? 17.455 1.193 -18.048 1.00 66.62 159 GLU A N 1
ATOM 1348 C CA . GLU A 1 159 ? 17.837 -0.133 -18.546 1.00 66.62 159 GLU A CA 1
ATOM 1349 C C . GLU A 1 159 ? 18.053 -1.156 -17.425 1.00 66.62 159 GLU A C 1
ATOM 1351 O O . GLU A 1 159 ? 17.742 -2.338 -17.583 1.00 66.62 159 GLU A O 1
ATOM 1356 N N . VAL A 1 160 ? 18.639 -0.734 -16.295 1.00 67.94 160 VAL A N 1
ATOM 1357 C CA . VAL A 1 160 ? 18.819 -1.623 -15.139 1.00 67.94 160 VAL A CA 1
ATOM 1358 C C . VAL A 1 160 ? 17.453 -2.019 -14.617 1.00 67.94 160 VAL A C 1
ATOM 1360 O O . VAL A 1 160 ? 17.226 -3.209 -14.415 1.00 67.94 160 VAL A O 1
ATOM 1363 N N . ILE A 1 161 ? 16.566 -1.037 -14.433 1.00 68.44 161 ILE A N 1
ATOM 1364 C CA . ILE A 1 161 ? 15.200 -1.260 -13.969 1.00 68.44 161 ILE A CA 1
ATOM 1365 C C . ILE A 1 161 ? 14.488 -2.204 -14.935 1.00 68.44 161 ILE A C 1
ATOM 1367 O O . ILE A 1 161 ? 13.960 -3.207 -14.478 1.00 68.44 161 ILE A O 1
ATOM 1371 N N . ASP A 1 162 ? 14.557 -1.987 -16.246 1.00 70.69 162 ASP A N 1
ATOM 1372 C CA . ASP A 1 162 ? 13.922 -2.860 -17.240 1.00 70.69 162 ASP A CA 1
ATOM 1373 C C . ASP A 1 162 ? 14.518 -4.259 -17.355 1.00 70.69 162 ASP A C 1
ATOM 1375 O O . ASP A 1 162 ? 13.811 -5.192 -17.724 1.00 70.69 162 ASP A O 1
ATOM 1379 N N . SER A 1 163 ? 15.775 -4.441 -16.954 1.00 75.44 163 SER A N 1
ATOM 1380 C CA . SER A 1 163 ? 16.399 -5.764 -16.845 1.00 75.44 163 SER A CA 1
ATOM 1381 C C . SER A 1 163 ? 16.024 -6.540 -15.574 1.00 75.44 163 SER A C 1
ATOM 1383 O O . SER A 1 163 ? 16.458 -7.685 -15.404 1.00 75.44 163 SER A O 1
ATOM 1385 N N . LEU A 1 164 ? 15.300 -5.920 -14.636 1.00 78.00 164 LEU A N 1
ATOM 1386 C CA . LEU A 1 164 ? 14.802 -6.601 -13.443 1.00 78.00 164 LEU A CA 1
ATOM 1387 C C . LEU A 1 164 ? 13.581 -7.445 -13.798 1.00 78.00 164 LEU A C 1
ATOM 1389 O O . LEU A 1 164 ? 12.715 -7.015 -14.559 1.00 78.00 164 LEU A O 1
ATOM 1393 N N . ASP A 1 165 ? 13.502 -8.633 -13.200 1.00 80.31 165 ASP A N 1
ATOM 1394 C CA . ASP A 1 165 ? 12.272 -9.414 -13.246 1.00 80.31 165 ASP A CA 1
ATOM 1395 C C . ASP A 1 165 ? 11.139 -8.667 -12.510 1.00 80.31 165 ASP A C 1
ATOM 1397 O O . ASP A 1 165 ? 11.379 -7.808 -11.654 1.00 80.31 165 ASP A O 1
ATOM 1401 N N . ASP A 1 166 ? 9.884 -8.975 -12.854 1.00 71.19 166 ASP A N 1
ATOM 1402 C CA . ASP A 1 166 ? 8.713 -8.308 -12.263 1.00 71.19 166 ASP A CA 1
ATOM 1403 C C . ASP A 1 166 ? 8.705 -8.410 -10.729 1.00 71.19 166 ASP A C 1
ATOM 1405 O O . ASP A 1 166 ? 8.200 -7.534 -10.029 1.00 71.19 166 ASP A O 1
ATOM 1409 N N . TYR A 1 167 ? 9.291 -9.478 -10.189 1.00 76.38 167 TYR A N 1
ATOM 1410 C CA . TYR A 1 167 ? 9.375 -9.725 -8.759 1.00 76.38 167 TYR A CA 1
ATOM 1411 C C . TYR A 1 167 ? 10.338 -8.751 -8.054 1.00 76.38 167 TYR A C 1
ATOM 1413 O O . TYR A 1 167 ? 9.962 -8.109 -7.070 1.00 76.38 167 TYR A O 1
ATOM 1421 N N . ASP A 1 168 ? 11.552 -8.585 -8.576 1.00 81.88 168 ASP A N 1
ATOM 1422 C CA . ASP A 1 168 ? 12.548 -7.631 -8.101 1.00 81.88 168 ASP A CA 1
ATOM 1423 C C . ASP A 1 168 ? 12.071 -6.186 -8.291 1.00 81.88 168 ASP A C 1
ATOM 1425 O O . ASP A 1 168 ? 12.280 -5.356 -7.399 1.00 81.88 168 ASP A O 1
ATOM 1429 N N . LYS A 1 169 ? 11.411 -5.885 -9.425 1.00 80.94 169 LYS A N 1
ATOM 1430 C CA . LYS A 1 169 ? 10.778 -4.579 -9.670 1.00 80.94 169 LYS A CA 1
ATOM 1431 C C . LYS A 1 169 ? 9.771 -4.268 -8.570 1.00 80.94 169 LYS A C 1
ATOM 1433 O O . LYS A 1 169 ? 9.884 -3.217 -7.954 1.00 80.94 169 LYS A O 1
ATOM 1438 N N . ASN A 1 170 ? 8.850 -5.183 -8.259 1.00 77.19 170 ASN A N 1
ATOM 1439 C CA . ASN A 1 170 ? 7.845 -4.967 -7.211 1.00 77.19 170 ASN A CA 1
ATOM 1440 C C . ASN A 1 170 ? 8.487 -4.678 -5.843 1.00 77.19 170 ASN A C 1
ATOM 1442 O O . ASN A 1 170 ? 8.062 -3.756 -5.150 1.00 77.19 170 ASN A O 1
ATOM 1446 N N . ILE A 1 171 ? 9.542 -5.413 -5.467 1.00 85.50 171 ILE A N 1
ATOM 1447 C CA . ILE A 1 171 ? 10.279 -5.166 -4.216 1.00 85.50 171 ILE A CA 1
ATOM 1448 C C . ILE A 1 171 ? 10.937 -3.780 -4.216 1.00 85.50 171 ILE A C 1
ATOM 1450 O O . ILE A 1 171 ? 10.857 -3.064 -3.217 1.00 85.50 171 ILE A O 1
ATOM 1454 N N . LEU A 1 172 ? 11.600 -3.400 -5.312 1.00 83.19 172 LEU A N 1
ATOM 1455 C CA . LEU A 1 172 ? 12.237 -2.090 -5.440 1.00 83.19 172 LEU A CA 1
ATOM 1456 C C . LEU A 1 172 ? 11.201 -0.964 -5.375 1.00 83.19 172 LEU A C 1
ATOM 1458 O O . LEU A 1 172 ? 11.402 -0.003 -4.639 1.00 83.19 172 LEU A O 1
ATOM 1462 N N . LEU A 1 173 ? 10.099 -1.097 -6.114 1.00 77.00 173 LEU A N 1
ATOM 1463 C CA . LEU A 1 173 ? 9.022 -0.113 -6.176 1.00 77.00 173 LEU A CA 1
ATOM 1464 C C . LEU A 1 173 ? 8.390 0.102 -4.802 1.00 77.00 173 LEU A C 1
ATOM 1466 O O . LEU A 1 173 ? 8.357 1.234 -4.326 1.00 77.00 173 LEU A O 1
ATOM 1470 N N . LEU A 1 174 ? 8.004 -0.979 -4.116 1.00 78.44 174 LEU A N 1
ATOM 1471 C CA . LEU A 1 174 ? 7.501 -0.886 -2.746 1.00 78.44 174 LEU A CA 1
ATOM 1472 C C . LEU A 1 174 ? 8.553 -0.254 -1.820 1.00 78.44 174 LEU A C 1
ATOM 1474 O O . LEU A 1 174 ? 8.232 0.574 -0.976 1.00 78.44 174 LEU A O 1
ATOM 1478 N N . ARG A 1 175 ? 9.845 -0.555 -1.979 1.00 83.56 175 ARG A N 1
ATOM 1479 C CA . ARG A 1 175 ? 10.863 0.096 -1.143 1.00 83.56 175 ARG A CA 1
ATOM 1480 C C . ARG A 1 175 ? 10.973 1.603 -1.401 1.00 83.56 175 ARG A C 1
ATOM 1482 O O . ARG A 1 175 ? 11.141 2.353 -0.440 1.00 83.56 175 ARG A O 1
ATOM 1489 N N . LEU A 1 176 ? 10.881 2.039 -2.657 1.00 74.81 176 LEU A N 1
ATOM 1490 C CA . LEU A 1 176 ? 10.899 3.458 -3.037 1.00 74.81 176 LEU A CA 1
ATOM 1491 C C . LEU A 1 176 ? 9.665 4.213 -2.526 1.00 74.81 176 LEU A C 1
ATOM 1493 O O . LEU A 1 176 ? 9.775 5.381 -2.170 1.00 74.81 176 LEU A O 1
ATOM 1497 N N . ASP A 1 177 ? 8.535 3.524 -2.372 1.00 66.94 177 ASP A N 1
ATOM 1498 C CA . ASP A 1 177 ? 7.306 4.054 -1.765 1.00 66.94 177 ASP A CA 1
ATOM 1499 C C . ASP A 1 177 ? 7.343 4.140 -0.229 1.00 66.94 177 ASP A C 1
ATOM 1501 O O . ASP A 1 177 ? 6.332 4.387 0.439 1.00 66.94 177 ASP A O 1
ATOM 1505 N N . GLY A 1 178 ? 8.525 3.930 0.353 1.00 68.38 178 GLY A N 1
ATOM 1506 C CA . GLY A 1 178 ? 8.770 4.073 1.781 1.00 68.38 178 GLY A CA 1
ATOM 1507 C C . GLY A 1 178 ? 8.267 2.900 2.619 1.00 68.38 178 GLY A C 1
ATOM 1508 O O . GLY A 1 178 ? 8.197 3.032 3.841 1.00 68.38 178 GLY A O 1
ATOM 1509 N N . TYR A 1 179 ? 7.925 1.761 2.008 1.00 76.25 179 TYR A N 1
ATOM 1510 C CA . TYR A 1 179 ? 7.573 0.559 2.763 1.00 76.25 179 TYR A CA 1
ATOM 1511 C C . TYR A 1 179 ? 8.787 0.011 3.507 1.00 76.25 179 TYR A C 1
ATOM 1513 O O . TYR A 1 179 ? 9.919 -0.031 2.994 1.00 76.25 179 TYR A O 1
ATOM 1521 N N . LYS A 1 180 ? 8.553 -0.424 4.743 1.00 85.81 180 LYS A N 1
ATOM 1522 C CA . LYS A 1 180 ? 9.539 -1.153 5.536 1.00 85.81 180 LYS A CA 1
ATOM 1523 C C . LYS A 1 180 ? 9.706 -2.562 4.980 1.00 85.81 180 LYS A C 1
ATOM 1525 O O . LYS A 1 180 ? 8.832 -3.092 4.302 1.00 85.81 180 LYS A O 1
ATOM 1530 N N . ILE A 1 181 ? 10.853 -3.171 5.254 1.00 85.31 181 ILE A N 1
ATOM 1531 C CA . ILE A 1 181 ? 11.186 -4.500 4.724 1.00 85.31 181 ILE A CA 1
ATOM 1532 C C . ILE A 1 181 ? 10.139 -5.531 5.157 1.00 85.31 181 ILE A C 1
ATOM 1534 O O . ILE A 1 181 ? 9.766 -6.387 4.360 1.00 85.31 181 ILE A O 1
ATOM 1538 N N . GLU A 1 182 ? 9.658 -5.402 6.390 1.00 86.31 182 GLU A N 1
ATOM 1539 C CA . GLU A 1 182 ? 8.630 -6.242 6.996 1.00 86.31 182 GLU A CA 1
ATOM 1540 C C . GLU A 1 182 ? 7.291 -6.112 6.262 1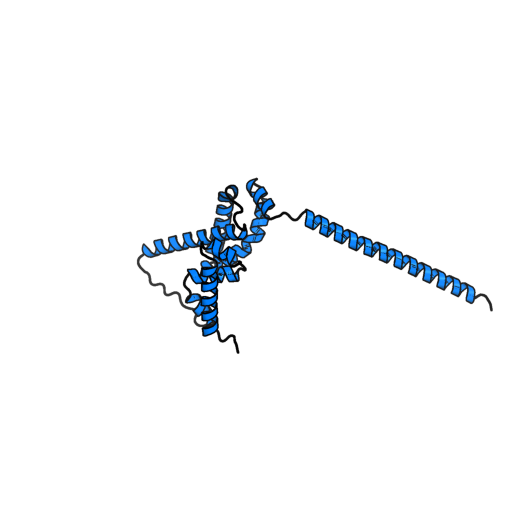.00 86.31 182 GLU A C 1
ATOM 1542 O O . GLU A 1 182 ? 6.660 -7.119 5.958 1.00 86.31 182 GLU A O 1
ATOM 1547 N N . GLU A 1 183 ? 6.901 -4.888 5.897 1.00 79.31 183 GLU A N 1
ATOM 1548 C CA . GLU A 1 183 ? 5.666 -4.619 5.147 1.00 79.31 183 GLU A CA 1
ATOM 1549 C C . GLU A 1 183 ? 5.758 -5.176 3.720 1.00 79.31 183 GLU A C 1
ATOM 1551 O O . GLU A 1 183 ? 4.824 -5.799 3.229 1.00 79.31 183 GLU A O 1
ATOM 1556 N N . ILE A 1 184 ? 6.911 -5.026 3.057 1.00 84.81 184 ILE A N 1
ATOM 1557 C CA . ILE A 1 184 ? 7.144 -5.591 1.716 1.00 84.81 184 ILE A CA 1
ATOM 1558 C C . ILE A 1 184 ? 7.070 -7.121 1.752 1.00 84.81 184 ILE A C 1
ATOM 1560 O O . ILE A 1 184 ? 6.503 -7.743 0.854 1.00 84.81 184 ILE A O 1
ATOM 1564 N N . ALA A 1 185 ? 7.669 -7.729 2.776 1.00 85.81 185 ALA A N 1
ATOM 1565 C CA . ALA A 1 185 ? 7.656 -9.168 2.992 1.00 85.81 185 ALA A CA 1
ATOM 1566 C C . ALA A 1 185 ? 6.226 -9.692 3.181 1.00 85.81 185 ALA A C 1
ATOM 1568 O O . ALA A 1 185 ? 5.857 -10.684 2.554 1.00 85.81 185 ALA A O 1
ATOM 1569 N N . GLU A 1 186 ? 5.417 -8.988 3.972 1.00 81.50 186 GLU A N 1
ATOM 1570 C CA . GLU A 1 186 ? 4.000 -9.285 4.179 1.00 81.50 186 GLU A CA 1
ATOM 1571 C C . GLU A 1 186 ? 3.192 -9.160 2.877 1.00 81.50 186 GLU A C 1
ATOM 1573 O O . GLU A 1 186 ? 2.565 -10.132 2.458 1.00 81.50 186 GLU A O 1
ATOM 1578 N N . ILE A 1 187 ? 3.285 -8.018 2.183 1.00 79.81 187 ILE A N 1
ATOM 1579 C CA . ILE A 1 187 ? 2.561 -7.735 0.927 1.00 79.81 187 ILE A CA 1
ATOM 1580 C C . ILE A 1 187 ? 2.868 -8.784 -0.150 1.00 79.81 187 ILE A C 1
ATOM 1582 O O . ILE A 1 187 ? 1.995 -9.186 -0.921 1.00 79.81 187 ILE A O 1
ATOM 1586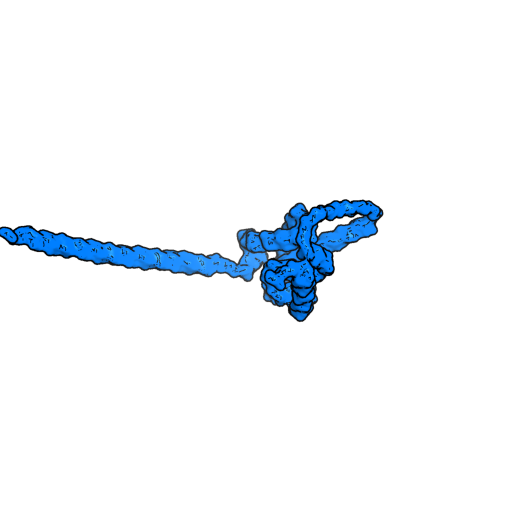 N N . LEU A 1 188 ? 4.125 -9.227 -0.236 1.00 80.69 188 LEU A N 1
ATOM 1587 C CA . LEU A 1 188 ? 4.569 -10.176 -1.256 1.00 80.69 188 LEU A CA 1
ATOM 1588 C C . LEU A 1 188 ? 4.500 -11.643 -0.808 1.00 80.69 188 LEU A C 1
ATOM 1590 O O . LEU A 1 188 ? 4.756 -12.521 -1.632 1.00 80.69 188 LEU A O 1
ATOM 1594 N N . GLY A 1 189 ? 4.166 -11.920 0.456 1.00 80.06 189 GLY A N 1
ATOM 1595 C CA . GLY A 1 189 ? 4.115 -13.276 1.009 1.00 80.06 189 GLY A CA 1
ATOM 1596 C C . GLY A 1 189 ? 5.480 -13.971 1.068 1.00 80.06 189 GLY A C 1
ATOM 1597 O O . GLY A 1 189 ? 5.578 -15.173 0.822 1.00 80.06 189 GLY A O 1
ATOM 1598 N N . VAL A 1 190 ? 6.555 -13.228 1.349 1.00 86.56 190 VAL A N 1
ATOM 1599 C CA . VAL A 1 190 ? 7.944 -13.725 1.338 1.00 86.56 190 VAL A CA 1
ATOM 1600 C C . VAL A 1 190 ? 8.697 -13.373 2.616 1.00 86.56 190 VAL A C 1
ATOM 1602 O O . VAL A 1 190 ? 8.262 -12.554 3.408 1.00 86.56 190 VAL A O 1
ATOM 1605 N N . SER A 1 191 ? 9.867 -13.979 2.841 1.00 90.25 191 SER A N 1
ATOM 1606 C CA . SER A 1 191 ? 10.672 -13.669 4.033 1.00 90.25 191 SER A CA 1
ATOM 1607 C C . SER A 1 191 ? 11.376 -12.304 3.946 1.00 90.25 191 SER A C 1
ATOM 1609 O O . SER A 1 191 ? 11.862 -11.916 2.878 1.00 90.25 191 SER A O 1
ATOM 1611 N N . ASN A 1 192 ? 11.591 -11.642 5.091 1.00 91.19 192 ASN A N 1
ATOM 1612 C CA . ASN A 1 192 ? 12.441 -10.439 5.205 1.00 91.19 192 ASN A CA 1
ATOM 1613 C C . ASN A 1 192 ? 13.840 -10.640 4.599 1.00 91.19 192 ASN A C 1
ATOM 1615 O O . ASN A 1 192 ? 14.442 -9.720 4.037 1.00 91.19 192 ASN A O 1
ATOM 1619 N N . ARG A 1 193 ? 14.378 -11.864 4.689 1.00 90.81 193 ARG A N 1
ATOM 1620 C CA . ARG A 1 193 ? 15.669 -12.231 4.096 1.00 90.81 193 ARG A CA 1
ATOM 1621 C C . ARG A 1 193 ? 15.620 -12.176 2.569 1.00 90.81 193 ARG A C 1
ATOM 1623 O O . ARG A 1 193 ? 16.582 -11.722 1.952 1.00 90.81 193 ARG A O 1
ATOM 1630 N N . THR A 1 194 ? 14.510 -12.601 1.967 1.00 89.06 194 THR A N 1
ATOM 1631 C CA . THR A 1 194 ? 14.280 -12.540 0.517 1.00 89.06 194 THR A CA 1
ATOM 1632 C C . THR A 1 194 ? 14.253 -11.094 0.036 1.00 89.06 194 THR A C 1
ATOM 1634 O O . THR A 1 194 ? 14.966 -10.768 -0.913 1.00 89.06 194 THR A O 1
ATOM 1637 N N . VAL A 1 195 ? 13.513 -10.223 0.731 1.00 89.69 195 VAL A N 1
ATOM 1638 C CA . VAL A 1 195 ? 13.427 -8.786 0.419 1.00 89.69 195 VAL A CA 1
ATOM 1639 C C . VAL A 1 195 ? 14.807 -8.132 0.495 1.00 89.69 195 VAL A C 1
ATOM 1641 O O . VAL A 1 195 ? 15.260 -7.522 -0.470 1.00 89.69 195 VAL A O 1
ATOM 1644 N N . ASN A 1 196 ? 15.539 -8.344 1.593 1.00 91.00 196 ASN A N 1
ATOM 1645 C CA . ASN A 1 196 ? 16.897 -7.818 1.761 1.00 91.00 196 ASN A CA 1
ATOM 1646 C C . ASN A 1 196 ? 17.868 -8.301 0.678 1.00 91.00 196 ASN A C 1
ATOM 1648 O O . ASN A 1 196 ? 18.663 -7.519 0.155 1.00 91.00 196 ASN A O 1
ATOM 1652 N N . ARG A 1 197 ? 17.824 -9.595 0.336 1.00 91.56 197 ARG A N 1
ATOM 1653 C CA . ARG A 1 197 ? 18.669 -10.170 -0.718 1.00 91.56 197 ARG A CA 1
ATOM 1654 C C . ARG A 1 197 ? 18.354 -9.544 -2.075 1.00 91.56 197 ARG A C 1
ATOM 1656 O O . ARG A 1 197 ? 19.282 -9.214 -2.807 1.00 91.56 197 ARG A O 1
ATOM 1663 N N . CYS A 1 198 ? 17.071 -9.373 -2.387 1.00 88.19 198 CYS A N 1
ATOM 1664 C CA . CYS A 1 198 ? 16.618 -8.705 -3.600 1.00 88.19 198 CYS A CA 1
ATOM 1665 C C . CYS A 1 198 ? 17.125 -7.261 -3.661 1.00 88.19 198 CYS A C 1
ATOM 1667 O O . CYS A 1 198 ? 17.823 -6.907 -4.605 1.00 88.19 198 CYS A O 1
ATOM 1669 N N . LEU A 1 199 ? 16.874 -6.453 -2.626 1.00 89.38 199 LEU A N 1
ATOM 1670 C CA . LEU A 1 199 ? 17.313 -5.055 -2.592 1.00 89.38 199 LEU A CA 1
ATOM 1671 C C . LEU A 1 199 ? 18.832 -4.930 -2.739 1.00 89.38 199 LEU A C 1
ATOM 1673 O O . LEU A 1 199 ? 19.298 -4.123 -3.535 1.00 89.38 199 LEU A O 1
ATOM 1677 N N . LYS A 1 200 ? 19.616 -5.779 -2.060 1.00 90.19 200 LYS A N 1
ATOM 1678 C CA . LYS A 1 200 ? 21.075 -5.826 -2.252 1.00 90.19 200 LYS A CA 1
ATOM 1679 C C . LYS A 1 200 ? 21.459 -6.154 -3.696 1.00 90.19 200 LYS A C 1
ATOM 1681 O O . LYS A 1 200 ? 22.322 -5.484 -4.254 1.00 90.19 200 LYS A O 1
ATOM 1686 N N . LYS A 1 201 ? 20.819 -7.156 -4.310 1.00 88.44 201 LYS A N 1
ATOM 1687 C CA . LYS A 1 201 ? 21.051 -7.544 -5.713 1.00 88.44 201 LYS A CA 1
ATOM 1688 C C . LYS A 1 201 ? 20.767 -6.378 -6.665 1.00 88.44 201 LYS A C 1
ATOM 1690 O O . LYS A 1 201 ? 21.604 -6.063 -7.507 1.00 88.44 201 LYS A O 1
ATOM 1695 N N . VAL A 1 202 ? 19.613 -5.733 -6.507 1.00 86.62 202 VAL A N 1
ATOM 1696 C CA . VAL A 1 202 ? 19.165 -4.602 -7.331 1.00 86.62 202 VAL A CA 1
ATOM 1697 C C . VAL A 1 202 ? 20.092 -3.398 -7.163 1.00 86.62 202 VAL A C 1
ATOM 1699 O O . VAL A 1 202 ? 20.573 -2.860 -8.155 1.00 86.62 202 VAL A O 1
ATOM 1702 N N . ILE A 1 203 ? 20.422 -3.024 -5.923 1.00 84.75 203 ILE A N 1
ATOM 1703 C CA . ILE A 1 203 ? 21.349 -1.923 -5.628 1.00 84.75 203 ILE A CA 1
ATOM 1704 C C . ILE A 1 203 ? 22.724 -2.195 -6.241 1.00 84.75 203 ILE A C 1
ATOM 1706 O O . ILE A 1 203 ? 23.298 -1.299 -6.848 1.00 84.75 203 ILE A O 1
ATOM 1710 N N . ASN A 1 204 ? 23.250 -3.418 -6.143 1.00 85.75 204 ASN A N 1
ATOM 1711 C CA . ASN A 1 204 ? 24.542 -3.754 -6.743 1.00 85.75 204 ASN A CA 1
ATOM 1712 C C . ASN A 1 204 ? 24.521 -3.629 -8.273 1.00 85.75 204 ASN A C 1
ATOM 1714 O O . ASN A 1 204 ? 25.462 -3.076 -8.837 1.00 85.75 204 ASN A O 1
ATOM 1718 N N . LYS A 1 205 ? 23.439 -4.066 -8.936 1.00 83.00 205 LYS A N 1
ATOM 1719 C CA . LYS A 1 205 ? 23.254 -3.866 -10.385 1.00 83.00 205 LYS A CA 1
ATOM 1720 C C . LYS A 1 205 ? 23.201 -2.381 -10.760 1.00 83.00 205 LYS A C 1
ATOM 1722 O O . LYS A 1 205 ? 23.821 -1.976 -11.743 1.00 83.00 205 LYS A O 1
ATOM 1727 N N . LEU A 1 206 ? 22.487 -1.573 -9.972 1.00 78.94 206 LEU A N 1
ATOM 1728 C CA . LEU A 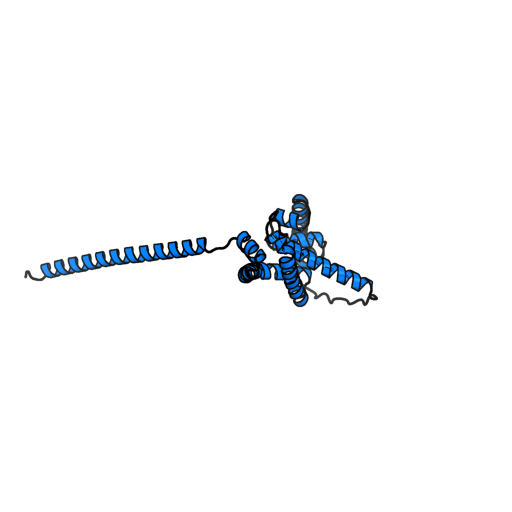1 206 ? 22.400 -0.124 -10.175 1.00 78.94 206 LEU A CA 1
ATOM 1729 C C . LEU A 1 206 ? 23.769 0.541 -9.991 1.00 78.94 206 LEU A C 1
ATOM 1731 O O . LEU A 1 206 ? 24.163 1.356 -10.816 1.00 78.94 206 LEU A O 1
ATOM 1735 N N . LYS A 1 207 ? 24.538 0.140 -8.972 1.00 78.75 207 LYS A N 1
ATOM 1736 C CA . LYS A 1 207 ? 25.900 0.638 -8.736 1.00 78.75 207 LYS A CA 1
ATOM 1737 C C . LYS A 1 207 ? 26.858 0.289 -9.874 1.00 78.75 207 LYS A C 1
ATOM 1739 O O . LYS A 1 207 ? 27.612 1.154 -10.299 1.00 78.75 207 LYS A O 1
ATOM 1744 N N . SER A 1 208 ? 26.805 -0.938 -10.400 1.00 76.06 208 SER A N 1
ATOM 1745 C CA . SER A 1 208 ? 27.700 -1.372 -11.483 1.00 76.06 208 SER A CA 1
ATOM 1746 C C . SER A 1 208 ? 27.438 -0.685 -12.826 1.00 76.06 208 SER A C 1
ATOM 1748 O O . SER A 1 208 ? 28.354 -0.581 -13.631 1.00 76.06 208 SER A O 1
ATOM 1750 N N . LYS A 1 209 ? 26.202 -0.236 -13.085 1.00 69.88 209 LYS A N 1
ATOM 1751 C CA . LYS A 1 209 ? 25.822 0.458 -14.331 1.00 69.88 209 LYS A CA 1
ATOM 1752 C C . LYS A 1 209 ? 25.741 1.985 -14.193 1.00 69.88 209 LYS A C 1
ATOM 1754 O O . LYS A 1 209 ? 25.746 2.683 -15.203 1.00 69.88 209 LYS A O 1
ATOM 1759 N N . GLY A 1 210 ? 25.615 2.494 -12.968 1.00 58.06 210 GLY A N 1
ATOM 1760 C CA . GLY A 1 210 ? 25.296 3.893 -12.693 1.00 58.06 210 GLY A CA 1
ATOM 1761 C C . GLY A 1 210 ? 26.487 4.832 -12.510 1.00 58.06 210 GLY A C 1
ATOM 1762 O O . GLY A 1 210 ? 26.273 6.029 -12.571 1.00 58.06 210 GLY A O 1
ATOM 1763 N N . GLY A 1 211 ? 27.716 4.362 -12.264 1.00 50.09 211 GLY A N 1
ATOM 1764 C CA . GLY A 1 211 ? 28.868 5.270 -12.099 1.00 50.09 211 GLY A CA 1
ATOM 1765 C C . GLY A 1 211 ? 28.704 6.355 -11.013 1.00 50.09 211 GLY A C 1
ATOM 1766 O O . GLY A 1 211 ? 29.379 7.369 -11.064 1.00 50.09 211 GLY A O 1
ATOM 1767 N N . PHE A 1 212 ? 27.810 6.175 -10.032 1.00 49.81 212 PHE A N 1
ATOM 1768 C CA . PHE A 1 212 ? 27.477 7.196 -9.020 1.00 49.81 212 PHE A CA 1
ATOM 1769 C C . PHE A 1 212 ? 28.360 7.144 -7.757 1.00 49.81 212 PHE A C 1
ATOM 1771 O O . PHE A 1 212 ? 27.909 7.493 -6.668 1.00 49.81 212 PHE A O 1
ATOM 1778 N N . TYR A 1 213 ? 29.606 6.686 -7.885 1.00 38.66 213 TYR A N 1
ATOM 1779 C CA . TYR A 1 213 ? 30.619 6.798 -6.831 1.00 38.66 213 TYR A CA 1
ATOM 1780 C C . TYR A 1 213 ? 31.999 7.057 -7.452 1.00 38.66 213 TYR A C 1
ATOM 1782 O O . TYR A 1 213 ? 32.863 6.186 -7.407 1.00 38.66 213 TYR A O 1
ATOM 1790 N N . GLU A 1 214 ? 32.179 8.244 -8.028 1.00 32.72 214 GLU A N 1
ATOM 1791 C 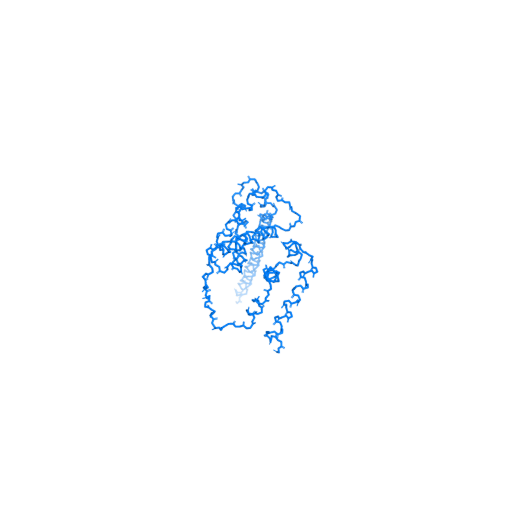CA . GLU A 1 214 ? 33.429 9.016 -7.945 1.00 32.72 214 GLU A CA 1
ATOM 1792 C C . GLU A 1 214 ? 33.084 10.433 -7.477 1.00 32.72 214 GLU A C 1
ATOM 1794 O O . GLU A 1 214 ? 32.030 10.953 -7.916 1.00 32.72 214 GLU A O 1
#

Radius of gyration: 30.81 Å; chains: 1; bounding box: 54×94×77 Å

Secondary structure (DSSP, 8-state):
--HHHHHHHHHHHHHHHHHHHHHHHHHHHHHHHHHHHHHHHHHHHHH---HHHHHHHHHTT-HHHHHHHHHHHHHHHHHHHHHHH--HHHHHHHHHHHHHHHHHHGGG---SS-HHHHHHHHHHHHHHHHHHHHHHHHHHS----------S---HHHHHHHTS-HHHHHHHHHHHTT--HHHHHHHHT--HHHHHHHHHHHHHHHHHHH----